Protein AF-0000000073540500 (afdb_homodimer)

Structure (mmCIF, N/CA/C/O backbone):
data_AF-0000000073540500-model_v1
#
loop_
_entity.id
_entity.type
_entity.pdbx_description
1 polymer 'Uncharacterized protein'
#
loop_
_atom_site.group_PDB
_atom_site.id
_atom_site.type_symbol
_atom_site.label_atom_id
_atom_site.label_alt_id
_atom_site.label_comp_id
_atom_site.label_asym_id
_atom_site.label_entity_id
_atom_site.label_seq_id
_atom_site.pdbx_PDB_ins_code
_atom_site.Cartn_x
_atom_site.Cartn_y
_atom_site.Cartn_z
_atom_site.occupancy
_atom_site.B_iso_or_equiv
_atom_site.auth_seq_id
_atom_site.auth_comp_id
_atom_site.auth_asym_id
_atom_site.auth_atom_id
_atom_site.pdbx_PDB_model_num
ATOM 1 N N . MET A 1 1 ? 7.754 64.812 -28.109 1 30.66 1 MET A N 1
ATOM 2 C CA . MET A 1 1 ? 8.836 63.844 -28.25 1 30.66 1 MET A CA 1
ATOM 3 C C . MET A 1 1 ? 8.461 62.5 -27.609 1 30.66 1 MET A C 1
ATOM 5 O O . MET A 1 1 ? 8.18 62.438 -26.406 1 30.66 1 MET A O 1
ATOM 9 N N . ALA A 1 2 ? 8.031 61.531 -28.469 1 38.06 2 ALA A N 1
ATOM 10 C CA . ALA A 1 2 ? 7.324 60.281 -28.156 1 38.06 2 ALA A CA 1
ATOM 11 C C . ALA A 1 2 ? 8.203 59.344 -27.344 1 38.06 2 ALA A C 1
ATOM 13 O O . ALA A 1 2 ? 9.406 59.219 -27.609 1 38.06 2 ALA A O 1
ATOM 14 N N . PRO A 1 3 ? 7.742 59.062 -26.109 1 40.34 3 PRO A N 1
ATOM 15 C CA . PRO A 1 3 ? 8.633 58.312 -25.203 1 40.34 3 PRO A CA 1
ATOM 16 C C . PRO A 1 3 ? 9.18 57.031 -25.828 1 40.34 3 PRO A C 1
ATOM 18 O O . PRO A 1 3 ? 8.539 56.438 -26.703 1 40.34 3 PRO A O 1
ATOM 21 N N . PRO A 1 4 ? 10.555 56.875 -25.812 1 38.12 4 PRO A N 1
ATOM 22 C CA . PRO A 1 4 ? 11.203 55.75 -26.469 1 38.12 4 PRO A CA 1
ATOM 23 C C . PRO A 1 4 ? 10.641 54.406 -26.031 1 38.12 4 PRO A C 1
ATOM 25 O O . PRO A 1 4 ? 10.148 54.281 -24.906 1 38.12 4 PRO A O 1
ATOM 28 N N . GLU A 1 5 ? 10.078 53.594 -26.953 1 31.44 5 GLU A N 1
ATOM 29 C CA . GLU A 1 5 ? 9.555 52.25 -26.906 1 31.44 5 GLU A CA 1
ATOM 30 C C . GLU A 1 5 ? 10.57 51.281 -26.297 1 31.44 5 GLU A C 1
ATOM 32 O O . GLU A 1 5 ? 11.719 51.219 -26.734 1 31.44 5 GLU A O 1
ATOM 37 N N . ALA A 1 6 ? 10.375 51 -25.016 1 30.69 6 ALA A N 1
ATOM 38 C CA . ALA A 1 6 ? 11.203 50.031 -24.297 1 30.69 6 ALA A CA 1
ATOM 39 C C . ALA A 1 6 ? 11.383 48.75 -25.109 1 30.69 6 ALA A C 1
ATOM 41 O O . ALA A 1 6 ? 10.398 48.125 -25.547 1 30.69 6 ALA A O 1
ATOM 42 N N . ALA A 1 7 ? 12.445 48.594 -25.875 1 31.97 7 ALA A N 1
ATOM 43 C CA . ALA A 1 7 ? 12.844 47.375 -26.547 1 31.97 7 ALA A CA 1
ATOM 44 C C . ALA A 1 7 ? 12.812 46.188 -25.578 1 31.97 7 ALA A C 1
ATOM 46 O O . ALA A 1 7 ? 13.5 46.188 -24.562 1 31.97 7 ALA A O 1
ATOM 47 N N . VAL A 1 8 ? 11.641 45.531 -25.5 1 30.59 8 VAL A N 1
ATOM 48 C CA . VAL A 1 8 ? 11.469 44.312 -24.719 1 30.59 8 VAL A CA 1
ATOM 49 C C . VAL A 1 8 ? 12.555 43.281 -25.094 1 30.59 8 VAL A C 1
ATOM 51 O O . VAL A 1 8 ? 12.82 43.062 -26.281 1 30.59 8 VAL A O 1
ATOM 54 N N . CYS A 1 9 ? 13.555 43.156 -24.297 1 27.89 9 CYS A N 1
ATOM 55 C CA . CYS A 1 9 ? 14.664 42.219 -24.453 1 27.89 9 CYS A CA 1
ATOM 56 C C . CYS A 1 9 ? 14.156 40.812 -24.719 1 27.89 9 CYS A C 1
ATOM 58 O O . CYS A 1 9 ? 13.492 40.219 -23.859 1 27.89 9 CYS A O 1
ATOM 60 N N . THR A 1 10 ? 13.797 40.469 -26 1 27.8 10 THR A N 1
ATOM 61 C CA . THR A 1 10 ? 13.375 39.188 -26.5 1 27.8 10 THR A CA 1
ATOM 62 C C . THR A 1 10 ? 14.383 38.094 -26.109 1 27.8 10 THR A C 1
ATOM 64 O O . THR A 1 10 ? 14.195 36.938 -26.422 1 27.8 10 THR A O 1
ATOM 67 N N . ALA A 1 11 ? 15.656 38.5 -25.828 1 31.08 11 ALA A N 1
ATOM 68 C CA . ALA A 1 11 ? 16.703 37.469 -25.859 1 31.08 11 ALA A CA 1
ATOM 69 C C . ALA A 1 11 ? 16.469 36.406 -24.797 1 31.08 11 ALA A C 1
ATOM 71 O O . ALA A 1 11 ? 17.156 35.406 -24.75 1 31.08 11 ALA A O 1
ATOM 72 N N . CYS A 1 12 ? 15.906 36.75 -23.688 1 28.19 12 CYS A N 1
ATOM 73 C CA . CYS A 1 12 ? 16.172 35.812 -22.578 1 28.19 12 CYS A CA 1
ATOM 74 C C . CYS A 1 12 ? 15.508 34.469 -22.812 1 28.19 12 CYS A C 1
ATOM 76 O O . CYS A 1 12 ? 15.453 33.656 -21.906 1 28.19 12 CYS A O 1
ATOM 78 N N . VAL A 1 13 ? 14.461 34.438 -23.672 1 28.8 13 VAL A N 1
ATOM 79 C CA . VAL A 1 13 ? 13.719 33.188 -23.578 1 28.8 13 VAL A CA 1
ATOM 80 C C . VAL A 1 13 ? 14.562 32.031 -24.125 1 28.8 13 VAL A C 1
ATOM 82 O O . VAL A 1 13 ? 14.898 32.031 -25.312 1 28.8 13 VAL A O 1
ATOM 85 N N . GLY A 1 14 ? 15.531 31.547 -23.391 1 27.8 14 GLY A N 1
ATOM 86 C CA . GLY A 1 14 ? 16.219 30.359 -23.859 1 27.8 14 GLY A CA 1
ATOM 87 C C . GLY A 1 14 ? 15.305 29.375 -24.562 1 27.8 14 GLY A C 1
ATOM 88 O O . GLY A 1 14 ? 14.117 29.281 -24.25 1 27.8 14 GLY A O 1
ATOM 89 N N . GLU A 1 15 ? 15.578 29.109 -25.828 1 31.59 15 GLU A N 1
ATOM 90 C CA . GLU A 1 15 ? 14.875 28.109 -26.625 1 31.59 15 GLU A CA 1
ATOM 91 C C . GLU A 1 15 ? 14.703 26.797 -25.859 1 31.59 15 GLU A C 1
ATOM 93 O O . GLU A 1 15 ? 15.664 26.297 -25.266 1 31.59 15 GLU A O 1
ATOM 98 N N . PRO A 1 16 ? 13.484 26.469 -25.438 1 27 16 PRO A N 1
ATOM 99 C CA . PRO A 1 16 ? 13.375 25.125 -24.859 1 27 16 PRO A CA 1
ATOM 100 C C . PRO A 1 16 ? 14.094 24.078 -25.703 1 27 16 PRO A C 1
ATOM 102 O O . PRO A 1 16 ? 14.117 24.156 -26.922 1 27 16 PRO A O 1
ATOM 105 N N . ALA A 1 17 ? 15.156 23.469 -25.125 1 31.66 17 ALA A N 1
ATOM 106 C CA . ALA A 1 17 ? 15.828 22.359 -25.797 1 31.66 17 ALA A CA 1
ATOM 107 C C . ALA A 1 17 ? 14.836 21.484 -26.562 1 31.66 17 ALA A C 1
ATOM 109 O O . ALA A 1 17 ? 13.695 21.312 -26.141 1 31.66 17 ALA A O 1
ATOM 110 N N . PRO A 1 18 ? 15.133 21.297 -27.828 1 29.66 18 PRO A N 1
ATOM 111 C CA . PRO A 1 18 ? 14.281 20.375 -28.578 1 29.66 18 PRO A CA 1
ATOM 112 C C . PRO A 1 18 ? 13.906 19.141 -27.766 1 29.66 18 PRO A C 1
ATOM 114 O O . PRO A 1 18 ? 14.672 18.703 -26.891 1 29.66 18 PRO A O 1
ATOM 117 N N . GLU A 1 19 ? 12.664 18.969 -27.453 1 31.83 19 GLU A N 1
ATOM 118 C CA . GLU A 1 19 ? 12.125 17.719 -26.938 1 31.83 19 GLU A CA 1
ATOM 119 C C . GLU A 1 19 ? 12.836 16.516 -27.562 1 31.83 19 GLU A C 1
ATOM 121 O O . GLU A 1 19 ? 12.93 16.406 -28.781 1 31.83 19 GLU A O 1
ATOM 126 N N . ALA A 1 20 ? 13.906 16.016 -26.938 1 31.58 20 ALA A N 1
ATOM 127 C CA . ALA A 1 20 ? 14.453 14.734 -27.375 1 31.58 20 ALA A CA 1
ATOM 128 C C . ALA A 1 20 ? 13.367 13.844 -27.969 1 31.58 20 ALA A C 1
ATOM 130 O O . ALA A 1 20 ? 12.438 13.438 -27.266 1 31.58 20 ALA A O 1
ATOM 131 N N . ALA A 1 21 ? 12.992 13.93 -29.234 1 32.81 21 ALA A N 1
ATOM 132 C CA . ALA A 1 21 ? 12.211 13.109 -30.156 1 32.81 21 ALA A CA 1
ATOM 133 C C . ALA A 1 21 ? 12.406 11.617 -29.875 1 32.81 21 ALA A C 1
ATOM 135 O O . ALA A 1 21 ? 11.5 10.812 -30.094 1 32.81 21 ALA A O 1
ATOM 136 N N . GLY A 1 22 ? 13.703 11.141 -30 1 32.44 22 GLY A N 1
ATOM 137 C CA . GLY A 1 22 ? 13.977 9.773 -30.422 1 32.44 22 GLY A CA 1
ATOM 138 C C . GLY A 1 22 ? 13.539 8.742 -29.406 1 32.44 22 GLY A C 1
ATOM 139 O O . GLY A 1 22 ? 14.352 7.941 -28.938 1 32.44 22 GLY A O 1
ATOM 140 N N . ALA A 1 23 ? 13.008 9.078 -28.25 1 34.5 23 ALA A N 1
ATOM 141 C CA . ALA A 1 23 ? 12.555 7.848 -27.609 1 34.5 23 ALA A CA 1
ATOM 142 C C . ALA A 1 23 ? 11.859 6.93 -28.609 1 34.5 23 ALA A C 1
ATOM 144 O O . ALA A 1 23 ? 10.961 7.359 -29.328 1 34.5 23 ALA A O 1
ATOM 145 N N . LYS A 1 24 ? 12.477 5.906 -29.172 1 34.09 24 LYS A N 1
ATOM 146 C CA . LYS A 1 24 ? 12.031 4.809 -30.016 1 34.09 24 LYS A CA 1
ATOM 147 C C . LYS A 1 24 ? 10.578 4.445 -29.734 1 34.09 24 LYS A C 1
ATOM 149 O O . LYS A 1 24 ? 10.242 4.086 -28.594 1 34.09 24 LYS A O 1
ATOM 154 N N . ALA A 1 25 ? 9.531 4.781 -30.328 1 39.12 25 ALA A N 1
ATOM 155 C CA . ALA A 1 25 ? 8.102 4.531 -30.453 1 39.12 25 ALA A CA 1
ATOM 156 C C . ALA A 1 25 ? 7.746 3.123 -30 1 39.12 25 ALA A C 1
ATOM 158 O O . ALA A 1 25 ? 6.66 2.895 -29.453 1 39.12 25 ALA A O 1
ATOM 159 N N . GLY A 1 26 ? 8.234 1.978 -30.688 1 38.91 26 GLY A N 1
ATOM 160 C CA . GLY A 1 26 ? 7.672 0.652 -30.891 1 38.91 26 GLY A CA 1
ATOM 161 C C . GLY A 1 26 ? 7.703 -0.206 -29.641 1 38.91 26 GLY A C 1
ATOM 162 O O . GLY A 1 26 ? 7.18 -1.322 -29.641 1 38.91 26 GLY A O 1
ATOM 163 N N . GLN A 1 27 ? 8.906 -0.363 -28.984 1 45.5 27 GLN A N 1
ATOM 164 C CA . GLN A 1 27 ? 8.945 -1.448 -28.016 1 45.5 27 GLN A CA 1
ATOM 165 C C . GLN A 1 27 ? 8.023 -1.162 -26.828 1 45.5 27 GLN A C 1
ATOM 167 O O . GLN A 1 27 ? 8.109 -0.104 -26.203 1 45.5 27 GLN A O 1
ATOM 172 N N . PRO A 1 28 ? 6.875 -1.654 -26.828 1 54.69 28 PRO A N 1
ATOM 173 C CA . PRO A 1 28 ? 5.922 -1.466 -25.734 1 54.69 28 PRO A CA 1
ATOM 174 C C . PRO A 1 28 ? 6.609 -1.306 -24.375 1 54.69 28 PRO A C 1
ATOM 176 O O . PRO A 1 28 ? 7.559 -2.029 -24.078 1 54.69 28 PRO A O 1
ATOM 179 N N . SER A 1 29 ? 6.715 -0.083 -23.797 1 75.56 29 SER A N 1
ATOM 180 C CA . SER A 1 29 ? 7.344 0.206 -22.5 1 75.56 29 SER A CA 1
ATOM 181 C C . SER A 1 29 ? 6.867 -0.762 -21.422 1 75.56 29 SER A C 1
ATOM 183 O O . SER A 1 29 ? 5.684 -1.087 -21.359 1 75.56 29 SER A O 1
ATOM 185 N N . SER A 1 30 ? 7.777 -1.597 -20.938 1 89.44 30 SER A N 1
ATOM 186 C CA . SER A 1 30 ? 7.496 -2.504 -19.828 1 89.44 30 SER A CA 1
ATOM 187 C C . SER A 1 30 ? 7.094 -1.735 -18.578 1 89.44 30 SER A C 1
ATOM 189 O O . SER A 1 30 ? 6.734 -2.336 -17.562 1 89.44 30 SER A O 1
ATOM 191 N N . LEU A 1 31 ? 7.008 -0.349 -18.781 1 93.38 31 LEU A N 1
ATOM 192 C CA . LEU A 1 31 ? 6.668 0.464 -17.625 1 93.38 31 LEU A CA 1
ATOM 193 C C . LEU A 1 31 ? 5.156 0.612 -17.484 1 93.38 31 LEU A C 1
ATOM 195 O O . LEU A 1 31 ? 4.465 0.879 -18.469 1 93.38 31 LEU A O 1
ATOM 199 N N . TYR A 1 32 ? 4.699 0.383 -16.359 1 95.5 32 TYR A N 1
ATOM 200 C CA . TYR A 1 32 ? 3.297 0.558 -16 1 95.5 32 TYR A CA 1
ATOM 201 C C . TYR A 1 32 ? 3.107 1.785 -15.109 1 95.5 32 TYR A C 1
ATOM 203 O O . TYR A 1 32 ? 3.824 1.963 -14.125 1 95.5 32 TYR A O 1
ATOM 211 N N . GLU A 1 33 ? 2.107 2.631 -15.523 1 97.38 33 GLU A N 1
ATOM 212 C CA . GLU A 1 33 ? 1.847 3.865 -14.789 1 97.38 33 GLU A CA 1
ATOM 213 C C . GLU A 1 33 ? 0.531 3.783 -14.016 1 97.38 33 GLU A C 1
ATOM 215 O O . GLU A 1 33 ? -0.457 3.246 -14.523 1 97.38 33 GLU A O 1
ATOM 220 N N . VAL A 1 34 ? 0.557 4.344 -12.797 1 98 34 VAL A N 1
ATOM 221 C CA . VAL A 1 34 ? -0.616 4.383 -11.93 1 98 34 VAL A CA 1
ATOM 222 C C . VAL A 1 34 ? -0.957 5.832 -11.594 1 98 34 VAL A C 1
ATOM 224 O O . VAL A 1 34 ? -0.629 6.316 -10.508 1 98 34 VAL A O 1
ATOM 227 N N . PRO A 1 35 ? -1.62 6.488 -12.477 1 98.56 35 PRO A N 1
ATOM 228 C CA . PRO A 1 35 ? -2.076 7.848 -12.18 1 98.56 35 PRO A CA 1
ATOM 229 C C . PRO A 1 35 ? -3.34 7.871 -11.32 1 98.56 35 PRO A C 1
ATOM 231 O O . PRO A 1 35 ? -4.273 7.102 -11.562 1 98.56 35 PRO A O 1
ATOM 234 N N . LEU A 1 36 ? -3.318 8.727 -10.336 1 98.75 36 LEU A N 1
ATOM 235 C CA . LEU A 1 36 ? -4.48 8.914 -9.477 1 98.75 36 LEU A CA 1
ATOM 236 C C . LEU A 1 36 ? -4.719 10.391 -9.188 1 98.75 36 LEU A C 1
ATOM 238 O O . LEU A 1 36 ? -3.781 11.188 -9.211 1 98.75 36 LEU A O 1
ATOM 242 N N . THR A 1 37 ? -5.949 10.742 -8.961 1 98.88 37 THR A N 1
ATOM 243 C CA . THR A 1 37 ? -6.328 12.016 -8.359 1 98.88 37 THR A CA 1
ATOM 244 C C . THR A 1 37 ? -7.184 11.789 -7.113 1 98.88 37 THR A C 1
ATOM 246 O O . THR A 1 37 ? -7.801 10.734 -6.961 1 98.88 37 THR A O 1
ATOM 249 N N . ALA A 1 38 ? -7.105 12.742 -6.27 1 98.94 38 ALA A N 1
ATOM 250 C CA . ALA A 1 38 ? -7.891 12.578 -5.047 1 98.94 38 ALA A CA 1
ATOM 251 C C . ALA A 1 38 ? -8.227 13.93 -4.43 1 98.94 38 ALA A C 1
ATOM 253 O O . ALA A 1 38 ? -7.578 14.938 -4.727 1 98.94 38 ALA A O 1
ATOM 254 N N . THR A 1 39 ? -9.266 13.922 -3.652 1 98.69 39 THR A N 1
ATOM 255 C CA . THR A 1 39 ? -9.633 15.055 -2.811 1 98.69 39 THR A CA 1
ATOM 256 C C . THR A 1 39 ? -9.633 14.656 -1.338 1 98.69 39 THR A C 1
ATOM 258 O O . THR A 1 39 ? -10.219 13.633 -0.968 1 98.69 39 THR A O 1
ATOM 261 N N . GLY A 1 40 ? -8.969 15.43 -0.637 1 98.38 40 GLY A N 1
ATOM 262 C CA . GLY A 1 40 ? -8.93 15.211 0.801 1 98.38 40 GLY A CA 1
ATOM 263 C C . GLY A 1 40 ? -9.68 16.281 1.584 1 98.38 40 GLY A C 1
ATOM 264 O O . GLY A 1 40 ? -9.531 17.469 1.32 1 98.38 40 GLY A O 1
ATOM 265 N N . SER A 1 41 ? -10.461 15.867 2.559 1 97.25 41 SER A N 1
ATOM 266 C CA . SER A 1 41 ? -11.156 16.719 3.525 1 97.25 41 SER A CA 1
ATOM 267 C C . SER A 1 41 ? -11.031 16.156 4.938 1 97.25 41 SER A C 1
ATOM 269 O O . SER A 1 41 ? -11.609 15.117 5.254 1 97.25 41 SER A O 1
ATOM 271 N N . GLY A 1 42 ? -10.359 16.891 5.766 1 96.44 42 GLY A N 1
ATOM 272 C CA . GLY A 1 42 ? -10.023 16.281 7.043 1 96.44 42 GLY A CA 1
ATOM 273 C C . GLY A 1 42 ? -9.211 15 6.902 1 96.44 42 GLY A C 1
ATOM 274 O O . GLY A 1 42 ? -8.18 14.992 6.238 1 96.44 42 GLY A O 1
ATOM 275 N N . HIS A 1 43 ? -9.766 13.93 7.504 1 98 43 HIS A N 1
ATOM 276 C CA . HIS A 1 43 ? -9.016 12.68 7.465 1 98 43 HIS A CA 1
ATOM 277 C C . HIS A 1 43 ? -9.508 11.781 6.332 1 98 43 HIS A C 1
ATOM 279 O O . HIS A 1 43 ? -8.961 10.695 6.117 1 98 43 HIS A O 1
ATOM 285 N N . ARG A 1 44 ? -10.531 12.227 5.641 1 98.62 44 ARG A N 1
ATOM 286 C CA . ARG A 1 44 ? -11.133 11.445 4.562 1 98.62 44 ARG A CA 1
ATOM 287 C C . ARG A 1 44 ? -10.5 11.789 3.219 1 98.62 44 ARG A C 1
ATOM 289 O O . ARG A 1 44 ? -10.234 12.961 2.928 1 98.62 44 ARG A O 1
ATOM 296 N N . THR A 1 45 ? -10.242 10.852 2.438 1 98.81 45 THR A N 1
ATOM 297 C CA . THR A 1 45 ? -9.742 11.023 1.079 1 98.81 45 THR A CA 1
ATOM 298 C C . THR A 1 45 ? -10.594 10.234 0.083 1 98.81 45 THR A C 1
ATOM 300 O O . THR A 1 45 ? -10.93 9.078 0.329 1 98.81 45 THR A O 1
ATOM 303 N N . GLU A 1 46 ? -11 10.836 -0.938 1 98.88 46 GLU A N 1
ATOM 304 C CA . GLU A 1 46 ? -11.656 10.188 -2.066 1 98.88 46 GLU A CA 1
ATOM 305 C C . GLU A 1 46 ? -10.742 10.125 -3.283 1 98.88 46 GLU A C 1
ATOM 307 O O . GLU A 1 46 ? -10.414 11.156 -3.877 1 98.88 46 GLU A O 1
ATOM 312 N N . VAL A 1 47 ? -10.383 8.945 -3.66 1 98.88 47 VAL A N 1
ATOM 313 C CA . VAL A 1 47 ? -9.383 8.734 -4.707 1 98.88 47 VAL A CA 1
ATOM 314 C C . VAL A 1 47 ? -10.07 8.25 -5.984 1 98.88 47 VAL A C 1
ATOM 316 O O . VAL A 1 47 ? -10.891 7.328 -5.941 1 98.88 47 VAL A O 1
ATOM 319 N N . ALA A 1 48 ? -9.781 8.938 -7.031 1 98.81 48 ALA A N 1
ATOM 320 C CA . ALA A 1 48 ? -10.125 8.422 -8.352 1 98.81 48 ALA A CA 1
ATOM 321 C C . ALA A 1 48 ? -9 7.547 -8.906 1 98.81 48 ALA A C 1
ATOM 323 O O . ALA A 1 48 ? -7.934 8.047 -9.273 1 98.81 48 ALA A O 1
ATOM 324 N N . ALA A 1 49 ? -9.227 6.27 -8.969 1 97.75 49 ALA A N 1
ATOM 325 C CA . ALA A 1 49 ? -8.289 5.273 -9.484 1 97.75 49 ALA A CA 1
ATOM 326 C C . ALA A 1 49 ? -8.82 4.625 -10.758 1 97.75 49 ALA A C 1
ATOM 328 O O . ALA A 1 49 ? -9.453 3.568 -10.711 1 97.75 49 ALA A O 1
ATOM 329 N N . GLY A 1 50 ? -8.469 5.18 -11.883 1 95.31 50 GLY A N 1
ATOM 330 C CA . GLY A 1 50 ? -9.125 4.754 -13.102 1 95.31 50 GLY A CA 1
ATOM 331 C C . GLY A 1 50 ? -10.625 4.98 -13.086 1 95.31 50 GLY A C 1
ATOM 332 O O . GLY A 1 50 ? -11.086 6.098 -12.828 1 95.31 50 GLY A O 1
ATOM 333 N N . SER A 1 51 ? -11.352 3.924 -13.289 1 96.06 51 SER A N 1
ATOM 334 C CA . SER A 1 51 ? -12.812 4.035 -13.305 1 96.06 51 SER A CA 1
ATOM 335 C C . SER A 1 51 ? -13.398 3.828 -11.914 1 96.06 51 SER A C 1
ATOM 337 O O . SER A 1 51 ? -14.617 3.857 -11.734 1 96.06 51 SER A O 1
ATOM 339 N N . PHE A 1 52 ? -12.555 3.668 -10.898 1 98.19 52 PHE A N 1
ATOM 340 C CA . PHE A 1 52 ? -13.023 3.336 -9.555 1 98.19 52 PHE A CA 1
ATOM 341 C C . PHE A 1 52 ? -12.836 4.516 -8.609 1 98.19 52 PHE A C 1
ATOM 343 O O . PHE A 1 52 ? -11.953 5.352 -8.812 1 98.19 52 PHE A O 1
ATOM 350 N N . GLN A 1 53 ? -13.719 4.582 -7.664 1 98.31 53 GLN A N 1
ATOM 351 C CA . GLN A 1 53 ? -13.578 5.508 -6.543 1 98.31 53 GLN A CA 1
ATOM 352 C C . GLN A 1 53 ? -13.227 4.766 -5.258 1 98.31 53 GLN A C 1
ATOM 354 O O . GLN A 1 53 ? -13.922 3.82 -4.871 1 98.31 53 GLN A O 1
ATOM 359 N N . VAL A 1 54 ? -12.156 5.152 -4.699 1 98.5 54 VAL A N 1
ATOM 360 C CA . VAL A 1 54 ? -11.711 4.574 -3.436 1 98.5 54 VAL A CA 1
ATOM 361 C C . VAL A 1 54 ? -11.828 5.613 -2.32 1 98.5 54 VAL A C 1
ATOM 363 O O . VAL A 1 54 ? -11.266 6.703 -2.416 1 98.5 54 VAL A O 1
ATOM 366 N N . VAL A 1 55 ? -12.578 5.285 -1.304 1 98.75 55 VAL A N 1
ATOM 367 C CA . VAL A 1 55 ? -12.711 6.168 -0.148 1 98.75 55 VAL A CA 1
ATOM 368 C C . VAL A 1 55 ? -11.875 5.629 1.014 1 98.75 55 VAL A C 1
ATOM 370 O O . VAL A 1 55 ? -11.961 4.441 1.343 1 98.75 55 VAL A O 1
ATOM 373 N N . LEU A 1 56 ? -11.078 6.48 1.576 1 98.81 56 LEU A N 1
ATOM 374 C CA . LEU A 1 56 ? -10.281 6.148 2.75 1 98.81 56 LEU A CA 1
ATOM 375 C C . LEU A 1 56 ? -10.531 7.145 3.877 1 98.81 56 LEU A C 1
ATOM 377 O O . LEU A 1 56 ? -10.789 8.328 3.625 1 98.81 56 LEU A O 1
ATOM 381 N N . ASP A 1 57 ? -10.453 6.629 5.113 1 98.75 57 ASP A N 1
ATOM 382 C CA . ASP A 1 57 ? -10.695 7.512 6.25 1 98.75 57 ASP A CA 1
ATOM 383 C C . ASP A 1 57 ? -9.977 7.008 7.5 1 98.75 57 ASP A C 1
ATOM 385 O O . ASP A 1 57 ? -9.617 5.832 7.586 1 98.75 57 ASP A O 1
ATOM 389 N N . ALA A 1 58 ? -9.75 7.895 8.398 1 97.25 58 ALA A N 1
ATOM 390 C CA . ALA A 1 58 ? -9.133 7.508 9.664 1 97.25 58 ALA A CA 1
ATOM 391 C C . ALA A 1 58 ? -10.172 6.922 10.625 1 97.25 58 ALA A C 1
ATOM 393 O O . ALA A 1 58 ? -11.367 7.18 10.477 1 97.25 58 ALA A O 1
ATOM 394 N N . GLY A 1 59 ? -9.68 6.145 11.539 1 93.62 59 GLY A N 1
ATOM 395 C CA . GLY A 1 59 ? -10.531 5.703 12.633 1 93.62 59 GLY A CA 1
ATOM 396 C C . GLY A 1 59 ? -10.961 6.832 13.547 1 93.62 59 GLY A C 1
ATOM 397 O O . GLY A 1 59 ? -10.359 7.91 13.539 1 93.62 59 GLY A O 1
ATOM 398 N N . ARG A 1 60 ? -11.828 6.488 14.352 1 91.38 60 ARG A N 1
ATOM 399 C CA . ARG A 1 60 ? -12.359 7.504 15.25 1 91.38 60 ARG A CA 1
ATOM 400 C C . ARG A 1 60 ? -11.32 7.934 16.266 1 91.38 60 ARG A C 1
ATOM 402 O O . ARG A 1 60 ? -11.305 9.086 16.703 1 91.38 60 ARG A O 1
ATOM 409 N N . ALA A 1 61 ? -10.391 7 16.578 1 86.81 61 ALA A N 1
ATOM 410 C CA . ALA A 1 61 ? -9.336 7.297 17.547 1 86.81 61 ALA A CA 1
ATOM 411 C C . ALA A 1 61 ? -8.422 8.406 17.031 1 86.81 61 ALA A C 1
ATOM 413 O O . ALA A 1 61 ? -7.84 9.156 17.812 1 86.81 61 ALA A O 1
ATOM 414 N N . LEU A 1 62 ? -8.391 8.57 15.719 1 90.56 62 LEU A N 1
ATOM 415 C CA . LEU A 1 62 ? -7.555 9.602 15.117 1 90.56 62 LEU A CA 1
ATOM 416 C C . LEU A 1 62 ? -8.398 10.797 14.68 1 90.56 62 LEU A C 1
ATOM 418 O O . LEU A 1 62 ? -7.883 11.734 14.07 1 90.56 62 LEU A O 1
ATOM 422 N N . GLY A 1 63 ? -9.695 10.734 14.961 1 91.75 63 GLY A N 1
ATOM 423 C CA . GLY A 1 63 ? -10.562 11.844 14.625 1 91.75 63 GLY A CA 1
ATOM 424 C C . GLY A 1 63 ? -11.297 11.664 13.312 1 91.75 63 GLY A C 1
ATOM 425 O O . GLY A 1 63 ? -12.008 12.555 12.859 1 91.75 63 GLY A O 1
ATOM 426 N N . GLY A 1 64 ? -11.102 10.609 12.648 1 95.94 64 GLY A N 1
ATOM 427 C CA . GLY A 1 64 ? -11.828 10.336 11.414 1 95.94 64 GLY A CA 1
ATOM 428 C C . GLY A 1 64 ? -13.25 9.867 11.641 1 95.94 64 GLY A C 1
ATOM 429 O O . GLY A 1 64 ? -13.703 9.781 12.789 1 95.94 64 GLY A O 1
ATOM 430 N N . GLN A 1 65 ? -13.969 9.594 10.555 1 96.69 65 GLN A N 1
ATOM 431 C CA . GLN A 1 65 ? -15.367 9.203 10.625 1 96.69 65 GLN A CA 1
ATOM 432 C C . GLN A 1 65 ? -15.555 7.75 10.195 1 96.69 65 GLN A C 1
ATOM 434 O O . GLN A 1 65 ? -16.688 7.258 10.125 1 96.69 65 GLN A O 1
ATOM 439 N N . GLU A 1 66 ? -14.508 7.07 9.852 1 96.56 66 GLU A N 1
ATOM 440 C CA . GLU A 1 66 ? -14.57 5.68 9.406 1 96.56 66 GLU A CA 1
ATOM 441 C C . GLU A 1 66 ? -15.57 5.512 8.266 1 96.56 66 GLU A C 1
ATOM 443 O O . GLU A 1 66 ? -16.375 4.574 8.273 1 96.56 66 GLU A O 1
ATOM 448 N N . SER A 1 67 ? -15.523 6.434 7.344 1 98 67 SER A N 1
ATOM 449 C CA . SER A 1 67 ? -16.406 6.375 6.188 1 98 67 SER A CA 1
ATOM 450 C C . SER A 1 67 ? -15.859 5.434 5.121 1 98 67 SER A C 1
ATOM 452 O O . SER A 1 67 ? -16.5 5.211 4.094 1 98 67 SER A O 1
ATOM 454 N N . GLY A 1 68 ? -14.773 4.871 5.297 1 98.25 68 GLY A N 1
ATOM 455 C CA . GLY A 1 68 ? -14.078 3.857 4.52 1 98.25 68 GLY A CA 1
ATOM 456 C C . GLY A 1 68 ? -12.945 3.195 5.281 1 98.25 68 GLY A C 1
ATOM 457 O O . GLY A 1 68 ? -12.664 3.561 6.422 1 98.25 68 GLY A O 1
ATOM 458 N N . PRO A 1 69 ? -12.367 2.172 4.656 1 98.62 69 PRO A N 1
ATOM 459 C CA . PRO A 1 69 ? -11.195 1.589 5.309 1 98.62 69 PRO A CA 1
ATOM 460 C C . PRO A 1 69 ? -10.094 2.613 5.559 1 98.62 69 PRO A C 1
ATOM 462 O O . PRO A 1 69 ? -10.016 3.629 4.863 1 98.62 69 PRO A O 1
ATOM 465 N N . SER A 1 70 ? -9.336 2.344 6.57 1 98.56 70 SER A N 1
ATOM 466 C CA . SER A 1 70 ? -8.164 3.184 6.793 1 98.56 70 SER A CA 1
ATOM 467 C C . SER A 1 70 ? -7.117 2.971 5.707 1 98.56 70 SER A C 1
ATOM 469 O O . SER A 1 70 ? -7.094 1.923 5.055 1 98.56 70 SER A O 1
ATOM 471 N N . PRO A 1 71 ? -6.242 4 5.512 1 98.75 71 PRO A N 1
ATOM 472 C CA . PRO A 1 71 ? -5.168 3.82 4.531 1 98.75 71 PRO A CA 1
ATOM 473 C C . PRO A 1 71 ? -4.305 2.594 4.82 1 98.75 71 PRO A C 1
ATOM 475 O O . PRO A 1 71 ? -3.871 1.908 3.889 1 98.75 71 PRO A O 1
ATOM 478 N N . VAL A 1 72 ? -4.059 2.238 6.09 1 98.62 72 VAL A N 1
ATOM 479 C CA . VAL A 1 72 ? -3.203 1.1 6.406 1 98.62 72 VAL A CA 1
ATOM 480 C C . VAL A 1 72 ? -3.947 -0.202 6.113 1 98.62 72 VAL A C 1
ATOM 482 O O . VAL A 1 72 ? -3.338 -1.196 5.715 1 98.62 72 VAL A O 1
ATOM 485 N N . GLN A 1 73 ? -5.281 -0.204 6.293 1 98.75 73 GLN A N 1
ATOM 486 C CA . GLN A 1 73 ? -6.074 -1.345 5.84 1 98.75 73 GLN A CA 1
ATOM 487 C C . GLN A 1 73 ? -5.996 -1.503 4.324 1 98.75 73 GLN A C 1
ATOM 489 O O . GLN A 1 73 ? -5.836 -2.615 3.818 1 98.75 73 GLN A O 1
ATOM 494 N N . ALA A 1 74 ? -6.129 -0.418 3.621 1 98.88 74 ALA A N 1
ATOM 495 C CA . ALA A 1 74 ? -6.008 -0.453 2.166 1 98.88 74 ALA A CA 1
ATOM 496 C C . ALA A 1 74 ? -4.617 -0.92 1.741 1 98.88 74 ALA A C 1
ATOM 498 O O . ALA A 1 74 ? -4.477 -1.678 0.778 1 98.88 74 ALA A O 1
ATOM 499 N N . PHE A 1 75 ? -3.584 -0.493 2.441 1 98.94 75 PHE A N 1
ATOM 500 C CA . PHE A 1 75 ? -2.201 -0.857 2.162 1 98.94 75 PHE A CA 1
ATOM 501 C C . PHE A 1 75 ? -2 -2.363 2.289 1 98.94 75 PHE A C 1
ATOM 503 O O . PHE A 1 75 ? -1.567 -3.018 1.34 1 98.94 75 PHE A O 1
ATOM 510 N N . VAL A 1 76 ? -2.41 -2.943 3.391 1 98.94 76 VAL A N 1
ATOM 511 C CA . VAL A 1 76 ? -2.256 -4.379 3.594 1 98.94 76 VAL A CA 1
ATOM 512 C C . VAL A 1 76 ? -3.145 -5.141 2.611 1 98.94 76 VAL A C 1
ATOM 514 O O . VAL A 1 76 ? -2.746 -6.18 2.082 1 98.94 76 VAL A O 1
ATOM 517 N N . SER A 1 77 ? -4.352 -4.629 2.336 1 98.94 77 SER A N 1
ATOM 518 C CA . SER A 1 77 ? -5.219 -5.23 1.331 1 98.94 77 SER A CA 1
ATOM 519 C C . SER A 1 77 ? -4.527 -5.301 -0.027 1 98.94 77 SER A C 1
ATOM 521 O O . SER A 1 77 ? -4.66 -6.297 -0.746 1 98.94 77 SER A O 1
ATOM 523 N N . SER A 1 78 ? -3.822 -4.215 -0.389 1 98.94 78 SER A N 1
ATOM 524 C CA . SER A 1 78 ? -3.148 -4.168 -1.684 1 98.94 78 SER A CA 1
ATOM 525 C C . SER A 1 78 ? -2.072 -5.246 -1.784 1 98.94 78 SER A C 1
ATOM 527 O O . SER A 1 78 ? -1.859 -5.82 -2.854 1 98.94 78 SER A O 1
ATOM 529 N N . ILE A 1 79 ? -1.384 -5.523 -0.689 1 98.94 79 ILE A N 1
ATOM 530 C CA . ILE A 1 79 ? -0.36 -6.562 -0.671 1 98.94 79 ILE A CA 1
ATOM 531 C C . ILE A 1 79 ? -1.01 -7.93 -0.867 1 98.94 79 ILE A C 1
ATOM 533 O O . ILE A 1 79 ? -0.505 -8.758 -1.626 1 98.94 79 ILE A O 1
ATOM 537 N N . VAL A 1 80 ? -2.154 -8.156 -0.219 1 98.94 80 VAL A N 1
ATOM 538 C CA . VAL A 1 80 ? -2.877 -9.414 -0.388 1 98.94 80 VAL A CA 1
ATOM 539 C C . VAL A 1 80 ? -3.312 -9.562 -1.844 1 98.94 80 VAL A C 1
ATOM 541 O O . VAL A 1 80 ? -3.098 -10.609 -2.455 1 98.94 80 VAL A O 1
ATOM 544 N N . GLY A 1 81 ? -3.916 -8.523 -2.383 1 98.88 81 GLY A N 1
ATOM 545 C CA . GLY A 1 81 ? -4.363 -8.57 -3.766 1 98.88 81 GLY A CA 1
ATOM 546 C C . GLY A 1 81 ? -3.229 -8.789 -4.75 1 98.88 81 GLY A C 1
ATOM 547 O O . GLY A 1 81 ? -3.375 -9.547 -5.711 1 98.88 81 GLY A O 1
ATOM 548 N N . CYS A 1 82 ? -2.139 -8.102 -4.516 1 98.81 82 CYS A N 1
ATOM 549 C CA . CYS A 1 82 ? -0.979 -8.281 -5.383 1 98.81 82 CYS A CA 1
ATOM 550 C C . CYS A 1 82 ? -0.444 -9.703 -5.297 1 98.81 82 CYS A C 1
ATOM 552 O O . CYS A 1 82 ? -0.031 -10.273 -6.305 1 98.81 82 CYS A O 1
ATOM 554 N N . SER A 1 83 ? -0.358 -10.242 -4.066 1 98.81 83 SER A N 1
ATOM 555 C CA . SER A 1 83 ? 0.074 -11.625 -3.873 1 98.81 83 SER A CA 1
ATOM 556 C C . SER A 1 83 ? -0.834 -12.594 -4.617 1 98.81 83 SER A C 1
ATOM 558 O O . SER A 1 83 ? -0.357 -13.555 -5.23 1 98.81 83 SER A O 1
ATOM 560 N N . GLN A 1 84 ? -2.109 -12.344 -4.59 1 98.75 84 GLN A N 1
ATOM 561 C CA . GLN A 1 84 ? -3.074 -13.188 -5.289 1 98.75 84 GLN A CA 1
ATOM 562 C C . GLN A 1 84 ? -2.809 -13.195 -6.793 1 98.75 84 GLN A C 1
ATOM 564 O O . GLN A 1 84 ? -2.703 -14.266 -7.406 1 98.75 84 GLN A O 1
ATOM 569 N N . ILE A 1 85 ? -2.705 -12.023 -7.375 1 98.69 85 ILE A N 1
ATOM 570 C CA . ILE A 1 85 ? -2.51 -11.906 -8.82 1 98.69 85 ILE A CA 1
ATOM 571 C C . ILE A 1 85 ? -1.162 -12.508 -9.211 1 98.69 85 ILE A C 1
ATOM 573 O O . ILE A 1 85 ? -1.079 -13.305 -10.148 1 98.69 85 ILE A O 1
ATOM 577 N N . THR A 1 86 ? -0.099 -12.172 -8.469 1 98.62 86 THR A N 1
ATOM 578 C CA . THR A 1 86 ? 1.241 -12.664 -8.766 1 98.62 86 THR A CA 1
ATOM 579 C C . THR A 1 86 ? 1.302 -14.18 -8.633 1 98.62 86 THR A C 1
ATOM 581 O O . THR A 1 86 ? 1.918 -14.859 -9.453 1 98.62 86 THR A O 1
ATOM 584 N N . LEU A 1 87 ? 0.667 -14.711 -7.594 1 98.56 87 LEU A N 1
ATOM 585 C CA . LEU A 1 87 ? 0.641 -16.156 -7.395 1 98.56 87 LEU A CA 1
ATOM 586 C C . LEU A 1 87 ? -0.018 -16.859 -8.578 1 98.56 87 LEU A C 1
ATOM 588 O O . LEU A 1 87 ? 0.435 -17.922 -9.008 1 98.56 87 LEU A O 1
ATOM 592 N N . GLN A 1 88 ? -1.098 -16.297 -9.078 1 97.75 88 GLN A N 1
ATOM 593 C CA . GLN A 1 88 ? -1.745 -16.891 -10.242 1 97.75 88 GLN A CA 1
ATOM 594 C C . GLN A 1 88 ? -0.797 -16.922 -11.438 1 97.75 88 GLN A C 1
ATOM 596 O O . GLN A 1 88 ? -0.754 -17.906 -12.18 1 97.75 88 GLN A O 1
ATOM 601 N N . LEU A 1 89 ? -0.038 -15.867 -11.656 1 97.81 89 LEU A N 1
ATOM 602 C CA . LEU A 1 89 ? 0.921 -15.812 -12.75 1 97.81 89 LEU A CA 1
ATOM 603 C C . LEU A 1 89 ? 2.029 -16.844 -12.555 1 97.81 89 LEU A C 1
ATOM 605 O O . LEU A 1 89 ? 2.377 -17.578 -13.484 1 97.81 89 LEU A O 1
ATOM 609 N N . VAL A 1 90 ? 2.58 -16.922 -11.328 1 98.25 90 VAL A N 1
ATOM 610 C CA . VAL A 1 90 ? 3.66 -17.828 -10.984 1 98.25 90 VAL A CA 1
ATOM 611 C C . VAL A 1 90 ? 3.182 -19.281 -11.141 1 98.25 90 VAL A C 1
ATOM 613 O O . VAL A 1 90 ? 3.893 -20.109 -11.695 1 98.25 90 VAL A O 1
ATOM 616 N N . ALA A 1 91 ? 1.971 -19.562 -10.625 1 97.94 91 ALA A N 1
ATOM 617 C CA . ALA A 1 91 ? 1.407 -20.906 -10.719 1 97.94 91 ALA A CA 1
ATOM 618 C C . ALA A 1 91 ? 1.193 -21.297 -12.18 1 97.94 91 ALA A C 1
ATOM 620 O O . ALA A 1 91 ? 1.492 -22.438 -12.57 1 97.94 91 ALA A O 1
ATOM 621 N N . HIS A 1 92 ? 0.669 -20.391 -12.922 1 96.56 92 HIS A N 1
ATOM 622 C CA . HIS A 1 92 ? 0.469 -20.641 -14.344 1 96.56 92 HIS A CA 1
ATOM 623 C C . HIS A 1 92 ? 1.782 -21 -15.031 1 96.56 92 HIS A C 1
ATOM 625 O O . HIS A 1 92 ? 1.851 -21.984 -15.773 1 96.56 92 HIS A O 1
ATOM 631 N N . ASP A 1 93 ? 2.83 -20.25 -14.781 1 97.19 93 ASP A N 1
ATOM 632 C CA . ASP A 1 93 ? 4.148 -20.484 -15.359 1 97.19 93 ASP A CA 1
ATOM 633 C C . ASP A 1 93 ? 4.695 -21.844 -14.938 1 97.19 93 ASP A C 1
ATOM 635 O O . ASP A 1 93 ? 5.438 -22.484 -15.695 1 97.19 93 ASP A O 1
ATOM 639 N N . ALA A 1 94 ? 4.285 -22.344 -13.766 1 97.25 94 ALA A N 1
ATOM 640 C CA . ALA A 1 94 ? 4.785 -23.594 -13.211 1 97.25 94 ALA A CA 1
ATOM 641 C C . ALA A 1 94 ? 3.881 -24.766 -13.594 1 97.25 94 ALA A C 1
ATOM 643 O O . ALA A 1 94 ? 4.152 -25.922 -13.234 1 97.25 94 ALA A O 1
ATOM 644 N N . GLY A 1 95 ? 2.752 -24.438 -14.234 1 96.62 95 GLY A N 1
ATOM 645 C CA . GLY A 1 95 ? 1.822 -25.484 -14.641 1 96.62 95 GLY A CA 1
ATOM 646 C C . GLY A 1 95 ? 0.97 -26 -13.5 1 96.62 95 GLY A C 1
ATOM 647 O O . GLY A 1 95 ? 0.555 -27.156 -13.508 1 96.62 95 GLY A O 1
ATOM 648 N N . VAL A 1 96 ? 0.801 -25.234 -12.477 1 96.56 96 VAL A N 1
ATOM 649 C CA . VAL A 1 96 ? 0.005 -25.609 -11.312 1 96.56 96 VAL A CA 1
ATOM 650 C C . VAL A 1 96 ? -1.347 -24.906 -11.359 1 96.56 96 VAL A C 1
ATOM 652 O O . VAL A 1 96 ? -1.411 -23.688 -11.547 1 96.56 96 VAL A O 1
ATOM 655 N N . GLN A 1 97 ? -2.402 -25.609 -11.211 1 93.69 97 GLN A N 1
ATOM 656 C CA . GLN A 1 97 ? -3.734 -25.031 -11.102 1 93.69 97 GLN A CA 1
ATOM 657 C C . GLN A 1 97 ? -4.117 -24.797 -9.641 1 93.69 97 GLN A C 1
ATOM 659 O O . GLN A 1 97 ? -4.035 -25.719 -8.828 1 93.69 97 GLN A O 1
ATOM 664 N N . LEU A 1 98 ? -4.504 -23.578 -9.438 1 94.5 98 LEU A N 1
ATOM 665 C CA . LEU A 1 98 ? -4.898 -23.234 -8.078 1 94.5 98 LEU A CA 1
ATOM 666 C C . LEU A 1 98 ? -6.406 -23.031 -7.98 1 94.5 98 LEU A C 1
ATOM 668 O O . LEU A 1 98 ? -7.027 -22.516 -8.906 1 94.5 98 LEU A O 1
ATOM 672 N N . GLY A 1 99 ? -7.035 -23.5 -6.93 1 92.81 99 GLY A N 1
ATOM 673 C CA . GLY A 1 99 ? -8.398 -23.125 -6.613 1 92.81 99 GLY A CA 1
ATOM 674 C C . GLY A 1 99 ? -8.5 -21.812 -5.852 1 92.81 99 GLY A C 1
ATOM 675 O O . GLY A 1 99 ? -7.621 -20.953 -5.969 1 92.81 99 GLY A O 1
ATOM 676 N N . ASP A 1 100 ? -9.625 -21.641 -5.203 1 96.19 100 ASP A N 1
ATOM 677 C CA . ASP A 1 100 ? -9.781 -20.453 -4.371 1 96.19 100 ASP A CA 1
ATOM 678 C C . ASP A 1 100 ? -8.797 -20.469 -3.207 1 96.19 100 ASP A C 1
ATOM 680 O O . ASP A 1 100 ? -8.445 -21.531 -2.691 1 96.19 100 ASP A O 1
ATOM 684 N N . ILE A 1 101 ? -8.375 -19.359 -2.889 1 98.38 101 ILE A N 1
ATOM 685 C CA . ILE A 1 101 ? -7.402 -19.219 -1.812 1 98.38 101 ILE A CA 1
ATOM 686 C C . ILE A 1 101 ? -8.016 -18.422 -0.663 1 98.38 101 ILE A C 1
ATOM 688 O O . ILE A 1 101 ? -8.664 -17.391 -0.885 1 98.38 101 ILE A O 1
ATOM 692 N N . SER A 1 102 ? -7.914 -18.906 0.551 1 98.75 102 SER A N 1
ATOM 693 C CA . SER A 1 102 ? -8.25 -18.141 1.752 1 98.75 102 SER A CA 1
ATOM 694 C C . SER A 1 102 ? -7.02 -17.453 2.334 1 98.75 102 SER A C 1
ATOM 696 O O . SER A 1 102 ? -6.043 -18.109 2.691 1 98.75 102 SER A O 1
ATOM 698 N N . TRP A 1 103 ? -7.09 -16.172 2.43 1 98.88 103 TRP A N 1
ATOM 699 C CA . TRP A 1 103 ? -5.953 -15.398 2.914 1 98.88 103 TRP A CA 1
ATOM 700 C C . TRP A 1 103 ? -6.199 -14.891 4.332 1 98.88 103 TRP A C 1
ATOM 702 O O . TRP A 1 103 ? -7.32 -14.5 4.668 1 98.88 103 TRP A O 1
ATOM 712 N N . VAL A 1 104 ? -5.191 -14.883 5.121 1 98.94 104 VAL A N 1
ATOM 713 C CA . VAL A 1 104 ? -5.105 -14.141 6.375 1 98.94 104 VAL A CA 1
ATOM 714 C C . VAL A 1 104 ? -3.887 -13.219 6.348 1 98.94 104 VAL A C 1
ATOM 716 O O . VAL A 1 104 ? -2.795 -13.641 5.953 1 98.94 104 VAL A O 1
ATOM 719 N N . ALA A 1 105 ? -4.105 -12.016 6.684 1 98.94 105 ALA A N 1
ATOM 720 C CA . ALA A 1 105 ? -3.012 -11.047 6.707 1 98.94 105 ALA A CA 1
ATOM 721 C C . ALA A 1 105 ? -2.998 -10.266 8.016 1 98.94 105 ALA A C 1
ATOM 723 O O . ALA A 1 105 ? -4.047 -10.062 8.633 1 98.94 105 ALA A O 1
ATOM 724 N N . HIS A 1 106 ? -1.812 -9.867 8.375 1 98.81 106 HIS A N 1
ATOM 725 C CA . HIS A 1 106 ? -1.621 -9.133 9.617 1 98.81 106 HIS A CA 1
ATOM 726 C C . HIS A 1 106 ? -0.461 -8.148 9.5 1 98.81 106 HIS A C 1
ATOM 728 O O . HIS A 1 106 ? 0.681 -8.555 9.273 1 98.81 106 HIS A O 1
ATOM 734 N N . GLY A 1 107 ? -0.741 -6.871 9.641 1 98.69 107 GLY A N 1
ATOM 735 C CA . GLY A 1 107 ? 0.271 -5.828 9.711 1 98.69 107 GLY A CA 1
ATOM 736 C C . GLY A 1 107 ? 0.388 -5.211 11.094 1 98.69 107 GLY A C 1
ATOM 737 O O . GLY A 1 107 ? -0.601 -5.117 11.828 1 98.69 107 GLY A O 1
ATOM 738 N N . VAL A 1 108 ? 1.602 -4.797 11.398 1 98.5 108 VAL A N 1
ATOM 739 C CA . VAL A 1 108 ? 1.842 -4.168 12.688 1 98.5 108 VAL A CA 1
ATOM 740 C C . VAL A 1 108 ? 2.766 -2.963 12.516 1 98.5 108 VAL A C 1
ATOM 742 O O . VAL A 1 108 ? 3.77 -3.041 11.805 1 98.5 108 VAL A O 1
ATOM 745 N N . PHE A 1 109 ? 2.4 -1.86 13.125 1 97.19 109 PHE A N 1
ATOM 746 C CA . PHE A 1 109 ? 3.309 -0.719 13.172 1 97.19 109 PHE A CA 1
ATOM 747 C C . PHE A 1 109 ? 3.148 0.046 14.477 1 97.19 109 PHE A C 1
ATOM 749 O O . PHE A 1 109 ? 2.178 -0.159 15.211 1 97.19 109 PHE A O 1
ATOM 756 N N . ASP A 1 110 ? 4.164 0.831 14.812 1 95.75 110 ASP A N 1
ATOM 757 C CA . ASP A 1 110 ? 4.199 1.679 16 1 95.75 110 ASP A CA 1
ATOM 758 C C . ASP A 1 110 ? 3.611 3.059 15.703 1 95.75 110 ASP A C 1
ATOM 760 O O . ASP A 1 110 ? 4.078 3.756 14.805 1 95.75 110 ASP A O 1
ATOM 764 N N . THR A 1 111 ? 2.611 3.502 16.484 1 95.88 111 THR A N 1
ATOM 765 C CA . THR A 1 111 ? 1.881 4.727 16.172 1 95.88 111 THR A CA 1
ATOM 766 C C . THR A 1 111 ? 2.613 5.945 16.734 1 95.88 111 THR A C 1
ATOM 768 O O . THR A 1 111 ? 2.25 7.086 16.438 1 95.88 111 THR A O 1
ATOM 771 N N . ARG A 1 112 ? 3.641 5.73 17.484 1 95.62 112 ARG A N 1
ATOM 772 C CA . ARG A 1 112 ? 4.266 6.82 18.219 1 95.62 112 ARG A CA 1
ATOM 773 C C . ARG A 1 112 ? 4.832 7.875 17.266 1 95.62 112 ARG A C 1
ATOM 775 O O . ARG A 1 112 ? 4.594 9.07 17.453 1 95.62 112 ARG A O 1
ATOM 782 N N . ARG A 1 113 ? 5.516 7.492 16.203 1 96.19 113 ARG A N 1
ATOM 783 C CA . ARG A 1 113 ? 6.062 8.469 15.266 1 96.19 113 ARG A CA 1
ATOM 784 C C . ARG A 1 113 ? 4.949 9.195 14.523 1 96.19 113 ARG A C 1
ATOM 786 O O . ARG A 1 113 ? 5.016 10.414 14.328 1 96.19 113 ARG A O 1
ATOM 793 N N . LEU A 1 114 ? 3.928 8.438 14.195 1 96.81 114 LEU A N 1
ATOM 794 C CA . LEU A 1 114 ? 2.762 9.031 13.547 1 96.81 114 LEU A CA 1
ATOM 795 C C . LEU A 1 114 ? 2.158 10.133 14.414 1 96.81 114 LEU A C 1
ATOM 797 O O . LEU A 1 114 ? 1.788 11.195 13.898 1 96.81 114 LEU A O 1
ATOM 801 N N . LEU A 1 115 ? 2.225 9.914 15.688 1 95.56 115 LEU A N 1
ATOM 802 C CA . LEU A 1 115 ? 1.574 10.828 16.625 1 95.56 115 LEU A CA 1
ATOM 803 C C . LEU A 1 115 ? 2.557 11.883 17.125 1 95.56 115 LEU A C 1
ATOM 805 O O . LEU A 1 115 ? 2.25 12.633 18.062 1 95.56 115 LEU A O 1
ATOM 809 N N . GLY A 1 116 ? 3.793 11.852 16.594 1 95.12 116 GLY A N 1
ATOM 810 C CA . GLY A 1 116 ? 4.668 12.992 16.812 1 95.12 116 GLY A CA 1
ATOM 811 C C . GLY A 1 116 ? 5.805 12.703 17.766 1 95.12 116 GLY A C 1
ATOM 812 O O . GLY A 1 116 ? 6.586 13.594 18.109 1 95.12 116 GLY A O 1
ATOM 813 N N . SER A 1 117 ? 5.883 11.414 18.203 1 93.94 117 SER A N 1
ATOM 814 C CA . SER A 1 117 ? 6.965 11.07 19.125 1 93.94 117 SER A CA 1
ATOM 815 C C . SER A 1 117 ? 8.312 11.078 18.406 1 93.94 117 SER A C 1
ATOM 817 O O . SER A 1 117 ? 8.406 10.68 17.25 1 93.94 117 SER A O 1
ATOM 819 N N . SER A 1 118 ? 9.305 11.531 19.141 1 90.88 118 SER A N 1
ATOM 820 C CA . SER A 1 118 ? 10.664 11.523 18.609 1 90.88 118 SER A CA 1
ATOM 821 C C . SER A 1 118 ? 11.531 10.484 19.297 1 90.88 118 SER A C 1
ATOM 823 O O . SER A 1 118 ? 12.766 10.531 19.203 1 90.88 118 SER A O 1
ATOM 825 N N . GLU A 1 119 ? 10.945 9.609 19.984 1 91.88 119 GLU A N 1
ATOM 826 C CA . GLU A 1 119 ? 11.711 8.562 20.656 1 91.88 119 GLU A CA 1
ATOM 827 C C . GLU A 1 119 ? 12.508 7.734 19.656 1 91.88 119 GLU A C 1
ATOM 829 O O . GLU A 1 119 ? 12 7.398 18.578 1 91.88 119 GLU A O 1
ATOM 834 N N . ALA A 1 120 ? 13.68 7.371 19.984 1 89.44 120 ALA A N 1
ATOM 835 C CA . ALA A 1 120 ? 14.617 6.719 19.078 1 89.44 120 ALA A CA 1
ATOM 836 C C . ALA A 1 120 ? 14.148 5.305 18.734 1 89.44 120 ALA A C 1
ATOM 838 O O . ALA A 1 120 ? 14.445 4.793 17.641 1 89.44 120 ALA A O 1
ATOM 839 N N . ASP A 1 121 ? 13.453 4.723 19.625 1 90.56 121 ASP A N 1
ATOM 840 C CA . ASP A 1 121 ? 13.062 3.334 19.391 1 90.56 121 ASP A CA 1
ATOM 841 C C . ASP A 1 121 ? 11.727 3.252 18.656 1 90.56 121 ASP A C 1
ATOM 843 O O . ASP A 1 121 ? 11.258 2.158 18.328 1 90.56 121 ASP A O 1
ATOM 847 N N . ALA A 1 122 ? 11.125 4.387 18.422 1 92.44 122 ALA A N 1
ATOM 848 C CA . ALA A 1 122 ? 9.867 4.414 17.672 1 92.44 122 ALA A CA 1
ATOM 849 C C . ALA A 1 122 ? 10.117 4.418 16.172 1 92.44 122 ALA A C 1
ATOM 851 O O . ALA A 1 122 ? 10.461 5.453 15.594 1 92.44 122 ALA A O 1
ATOM 852 N N . SER A 1 123 ? 9.953 3.283 15.625 1 93.44 123 SER A N 1
ATOM 853 C CA . SER A 1 123 ? 10.117 3.188 14.18 1 93.44 123 SER A CA 1
ATOM 854 C C . SER A 1 123 ? 8.914 3.766 13.445 1 93.44 123 SER A C 1
ATOM 856 O O . SER A 1 123 ? 7.77 3.471 13.797 1 93.44 123 SER A O 1
ATOM 858 N N . PRO A 1 124 ? 9.125 4.574 12.43 1 94.5 124 PRO A N 1
ATOM 859 C CA . PRO A 1 124 ? 8.016 5.125 11.656 1 94.5 124 PRO A CA 1
ATOM 860 C C . PRO A 1 124 ? 7.453 4.133 10.641 1 94.5 124 PRO A C 1
ATOM 862 O O . PRO A 1 124 ? 6.484 4.441 9.945 1 94.5 124 PRO A O 1
ATOM 865 N N . ARG A 1 125 ? 8.023 2.967 10.586 1 97.25 125 ARG A N 1
ATOM 866 C CA . ARG A 1 125 ? 7.688 1.973 9.57 1 97.25 125 ARG A CA 1
ATOM 867 C C . ARG A 1 125 ? 6.816 0.867 10.156 1 97.25 125 ARG A C 1
ATOM 869 O O . ARG A 1 125 ? 6.707 0.736 11.375 1 97.25 125 ARG A O 1
ATOM 876 N N . PHE A 1 126 ? 6.148 0.137 9.258 1 98.56 126 PHE A N 1
ATOM 877 C CA . PHE A 1 126 ? 5.59 -1.136 9.695 1 98.56 126 PHE A CA 1
ATOM 878 C C . PHE A 1 126 ? 6.68 -2.035 10.266 1 98.56 126 PHE A C 1
ATOM 880 O O . PHE A 1 126 ? 7.781 -2.107 9.727 1 98.56 126 PHE A O 1
ATOM 887 N N . HIS A 1 127 ? 6.387 -2.682 11.344 1 98.19 127 HIS A N 1
ATOM 888 C CA . HIS A 1 127 ? 7.293 -3.674 11.914 1 98.19 127 HIS A CA 1
ATOM 889 C C . HIS A 1 127 ? 7.227 -4.988 11.141 1 98.19 127 HIS A C 1
ATOM 891 O O . HIS A 1 127 ? 8.258 -5.551 10.781 1 98.19 127 HIS A O 1
ATOM 897 N N . SER A 1 128 ? 5.973 -5.379 10.898 1 98.75 128 SER A N 1
ATOM 898 C CA . SER A 1 128 ? 5.805 -6.66 10.219 1 98.75 128 SER A CA 1
ATOM 899 C C . SER A 1 128 ? 4.523 -6.684 9.383 1 98.75 128 SER A C 1
ATOM 901 O O . SER A 1 128 ? 3.57 -5.965 9.688 1 98.75 128 SER A O 1
ATOM 903 N N . ILE A 1 129 ? 4.52 -7.41 8.359 1 98.88 129 ILE A N 1
ATOM 904 C CA . ILE A 1 129 ? 3.383 -7.789 7.531 1 98.88 129 ILE A CA 1
ATOM 905 C C . ILE A 1 129 ? 3.461 -9.281 7.195 1 98.88 129 ILE A C 1
ATOM 907 O O . ILE A 1 129 ? 4.395 -9.719 6.523 1 98.88 129 ILE A O 1
ATOM 911 N N . ALA A 1 130 ? 2.545 -10.031 7.66 1 98.88 130 ALA A N 1
ATOM 912 C CA . ALA A 1 130 ? 2.504 -11.477 7.438 1 98.88 130 ALA A CA 1
ATOM 913 C C . ALA A 1 130 ? 1.246 -11.875 6.672 1 98.88 130 ALA A C 1
ATOM 915 O O . ALA A 1 130 ? 0.136 -11.477 7.039 1 98.88 130 ALA A O 1
ATOM 916 N N . ILE A 1 131 ? 1.425 -12.648 5.66 1 98.88 131 ILE A N 1
ATOM 917 C CA . ILE A 1 131 ? 0.331 -13.102 4.809 1 98.88 131 ILE A CA 1
ATOM 918 C C . ILE A 1 131 ? 0.379 -14.625 4.672 1 98.88 131 ILE A C 1
ATOM 920 O O . ILE A 1 131 ? 1.441 -15.195 4.418 1 98.88 131 ILE A O 1
ATOM 924 N N . THR A 1 132 ? -0.736 -15.242 4.867 1 98.94 132 THR A N 1
ATOM 925 C CA . THR A 1 132 ? -0.846 -16.688 4.691 1 98.94 132 THR A CA 1
ATOM 926 C C . THR A 1 132 ? -2.029 -17.031 3.791 1 98.94 132 THR A C 1
ATOM 928 O O . THR A 1 132 ? -3.145 -16.562 4.012 1 98.94 132 THR A O 1
ATOM 931 N N . GLY A 1 133 ? -1.75 -17.828 2.867 1 98.81 133 GLY A N 1
ATOM 932 C CA . GLY A 1 133 ? -2.791 -18.328 1.99 1 98.81 133 GLY A CA 1
ATOM 933 C C . GLY A 1 133 ? -3.008 -19.828 2.131 1 98.81 133 GLY A C 1
ATOM 934 O O . GLY A 1 133 ? -2.055 -20.609 2.086 1 98.81 133 GLY A O 1
ATOM 935 N N . THR A 1 134 ? -4.199 -20.188 2.35 1 98.69 134 THR A N 1
ATOM 936 C CA . THR A 1 134 ? -4.602 -21.594 2.303 1 98.69 134 THR A CA 1
ATOM 937 C C . THR A 1 134 ? -5.137 -21.953 0.92 1 98.69 134 THR A C 1
ATOM 939 O O . THR A 1 134 ? -6.133 -21.375 0.467 1 98.69 134 THR A O 1
ATOM 942 N N . VAL A 1 135 ? -4.535 -22.953 0.365 1 96.56 135 VAL A N 1
ATOM 943 C CA . VAL A 1 135 ? -4.762 -23.219 -1.053 1 96.56 135 VAL A CA 1
ATOM 944 C C . VAL A 1 135 ? -5.266 -24.641 -1.238 1 96.56 135 VAL A C 1
ATOM 946 O O . VAL A 1 135 ? -4.738 -25.578 -0.633 1 96.56 135 VAL A O 1
ATOM 949 N N . ALA A 1 136 ? -6.242 -24.719 -1.996 1 89.38 136 ALA A N 1
ATOM 950 C CA . ALA A 1 136 ? -6.641 -26.031 -2.502 1 89.38 136 ALA A CA 1
ATOM 951 C C . ALA A 1 136 ? -5.871 -26.391 -3.775 1 89.38 136 ALA A C 1
ATOM 953 O O . ALA A 1 136 ? -6.07 -25.766 -4.82 1 89.38 136 ALA A O 1
ATOM 954 N N . ALA A 1 137 ? -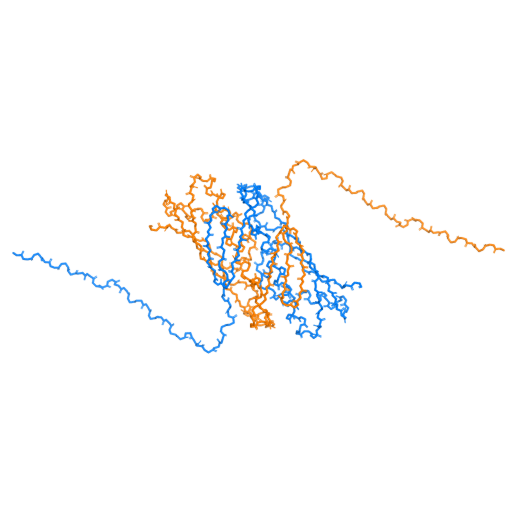4.938 -27.188 -3.682 1 87.75 137 ALA A N 1
ATOM 955 C CA . ALA A 1 137 ? -4.133 -27.594 -4.828 1 87.75 137 ALA A CA 1
ATOM 956 C C . ALA A 1 137 ? -3.676 -29.047 -4.688 1 87.75 137 ALA A C 1
ATOM 958 O O . ALA A 1 137 ? -3.523 -29.547 -3.574 1 87.75 137 ALA A O 1
ATOM 959 N N . ASP A 1 138 ? -3.562 -29.703 -5.863 1 90.25 138 ASP A N 1
ATOM 960 C CA . ASP A 1 138 ? -3.084 -31.078 -5.898 1 90.25 138 ASP A CA 1
ATOM 961 C C . ASP A 1 138 ? -1.565 -31.125 -6.059 1 90.25 138 ASP A C 1
ATOM 963 O O . ASP A 1 138 ? -1.055 -31.719 -7.012 1 90.25 138 ASP A O 1
ATOM 967 N N . VAL A 1 139 ? -0.854 -30.422 -5.258 1 95.5 139 VAL A N 1
ATOM 968 C CA . VAL A 1 139 ? 0.605 -30.438 -5.238 1 95.5 139 VAL A CA 1
ATOM 969 C C . VAL A 1 139 ? 1.1 -30.547 -3.797 1 95.5 139 VAL A C 1
ATOM 971 O O . VAL A 1 139 ? 0.385 -30.188 -2.859 1 95.5 139 VAL A O 1
ATOM 974 N N . PRO A 1 140 ? 2.312 -31.125 -3.615 1 95.81 140 PRO A N 1
ATOM 975 C CA . PRO A 1 140 ? 2.855 -31.203 -2.258 1 95.81 140 PRO A CA 1
ATOM 976 C C . PRO A 1 140 ? 3.184 -29.844 -1.664 1 95.81 140 PRO A C 1
ATOM 978 O O . PRO A 1 140 ? 3.289 -28.859 -2.396 1 95.81 140 PRO A O 1
ATOM 981 N N . GLN A 1 141 ? 3.301 -29.766 -0.383 1 96.81 141 GLN A N 1
ATOM 982 C CA . GLN A 1 141 ? 3.613 -28.531 0.328 1 96.81 141 GLN A CA 1
ATOM 983 C C . GLN A 1 141 ? 4.914 -27.906 -0.183 1 96.81 141 GLN A C 1
ATOM 985 O O . GLN A 1 141 ? 5.047 -26.688 -0.241 1 96.81 141 GLN A O 1
ATOM 990 N N . SER A 1 142 ? 5.859 -28.734 -0.561 1 97.62 142 SER A N 1
ATOM 991 C CA . SER A 1 142 ? 7.141 -28.25 -1.055 1 97.62 142 SER A CA 1
ATOM 992 C C . SER A 1 142 ? 6.957 -27.391 -2.303 1 97.62 142 SER A C 1
ATOM 994 O O . SER A 1 142 ? 7.66 -26.391 -2.484 1 97.62 142 SER A O 1
ATOM 996 N N . LYS A 1 143 ? 6.043 -27.781 -3.125 1 97.5 143 LYS A N 1
ATOM 997 C CA . LYS A 1 143 ? 5.758 -26.984 -4.324 1 97.5 143 LYS A CA 1
ATOM 998 C C . LYS A 1 143 ? 5.102 -25.656 -3.969 1 97.5 143 LYS A C 1
ATOM 1000 O O . LYS A 1 143 ? 5.414 -24.625 -4.57 1 97.5 143 LYS A O 1
ATOM 1005 N N . LEU A 1 144 ? 4.25 -25.688 -3.002 1 97.88 144 LEU A N 1
ATOM 1006 C CA . LEU A 1 144 ? 3.621 -24.438 -2.547 1 97.88 144 LEU A CA 1
ATOM 1007 C C . LEU A 1 144 ? 4.656 -23.484 -1.961 1 97.88 144 LEU A C 1
ATOM 1009 O O . LEU A 1 144 ? 4.559 -22.281 -2.145 1 97.88 144 LEU A O 1
ATOM 1013 N N . ASP A 1 145 ? 5.621 -24.047 -1.278 1 98.31 145 ASP A N 1
ATOM 1014 C CA . ASP A 1 145 ? 6.703 -23.219 -0.738 1 98.31 145 ASP A CA 1
ATOM 1015 C C . ASP A 1 145 ? 7.484 -22.547 -1.857 1 98.31 145 ASP A C 1
ATOM 1017 O O . ASP A 1 145 ? 7.836 -21.359 -1.749 1 98.31 145 ASP A O 1
ATOM 1021 N N . GLU A 1 146 ? 7.707 -23.281 -2.889 1 98.44 146 GLU A N 1
ATOM 1022 C CA . GLU A 1 146 ? 8.391 -22.734 -4.051 1 98.44 146 GLU A CA 1
ATOM 1023 C C . GLU A 1 146 ? 7.574 -21.594 -4.68 1 98.44 146 GLU A C 1
ATOM 1025 O O . GLU A 1 146 ? 8.125 -20.547 -5.023 1 98.44 146 GLU A O 1
ATOM 1030 N N . LEU A 1 147 ? 6.297 -21.844 -4.812 1 98.56 147 LEU A N 1
ATOM 1031 C CA . LEU A 1 147 ? 5.422 -20.844 -5.406 1 98.56 147 LEU A CA 1
ATOM 1032 C C . LEU A 1 147 ? 5.371 -19.578 -4.539 1 98.56 147 LEU A C 1
ATOM 1034 O O . LEU A 1 147 ? 5.332 -18.469 -5.062 1 98.56 147 LEU A O 1
ATOM 1038 N N . ALA A 1 148 ? 5.363 -19.75 -3.221 1 98.75 148 ALA A N 1
ATOM 1039 C CA . ALA A 1 148 ? 5.355 -18.609 -2.309 1 98.75 148 ALA A CA 1
ATOM 1040 C C . ALA A 1 148 ? 6.605 -17.75 -2.488 1 98.75 148 ALA A C 1
ATOM 1042 O O . ALA A 1 148 ? 6.523 -16.531 -2.555 1 98.75 148 ALA A O 1
ATOM 1043 N N . GLY A 1 149 ? 7.719 -18.422 -2.574 1 98.5 149 GLY A N 1
ATOM 1044 C CA . GLY A 1 149 ? 8.969 -17.703 -2.783 1 98.5 149 GLY A CA 1
ATOM 1045 C C . GLY A 1 149 ? 9.008 -16.938 -4.086 1 98.5 149 GLY A C 1
ATOM 1046 O O . GLY A 1 149 ? 9.422 -15.773 -4.117 1 98.5 149 GLY A O 1
ATOM 1047 N N . ALA A 1 150 ? 8.594 -17.594 -5.141 1 98.38 150 ALA A N 1
ATOM 1048 C CA . ALA A 1 150 ? 8.555 -16.938 -6.445 1 98.38 150 ALA A CA 1
ATOM 1049 C C . ALA A 1 150 ? 7.578 -15.758 -6.434 1 98.38 150 ALA A C 1
ATOM 1051 O O . ALA A 1 150 ? 7.852 -14.711 -7.035 1 98.38 150 ALA A O 1
ATOM 1052 N N . THR A 1 151 ? 6.422 -15.922 -5.773 1 98.69 151 THR A N 1
ATOM 1053 C CA . THR A 1 151 ? 5.418 -14.875 -5.668 1 98.69 151 THR A CA 1
ATOM 1054 C C . THR A 1 151 ? 5.992 -13.648 -4.957 1 98.69 151 THR A C 1
ATOM 1056 O O . THR A 1 151 ? 5.832 -12.523 -5.426 1 98.69 151 THR A O 1
ATOM 1059 N N . GLU A 1 152 ? 6.652 -13.906 -3.857 1 97.81 152 GLU A N 1
ATOM 1060 C CA . GLU A 1 152 ? 7.277 -12.812 -3.115 1 97.81 152 GLU A CA 1
ATOM 1061 C C . GLU A 1 152 ? 8.289 -12.062 -3.979 1 97.81 152 GLU A C 1
ATOM 1063 O O . GLU A 1 152 ? 8.352 -10.836 -3.949 1 97.81 152 GLU A O 1
ATOM 1068 N N . ALA A 1 153 ? 9.039 -12.758 -4.773 1 96.19 153 ALA A N 1
ATOM 1069 C CA . ALA A 1 153 ? 10.109 -12.18 -5.582 1 96.19 153 ALA A CA 1
ATOM 1070 C C . ALA A 1 153 ? 9.539 -11.367 -6.746 1 96.19 153 ALA A C 1
ATOM 1072 O O . ALA A 1 153 ? 10.195 -10.453 -7.246 1 96.19 153 ALA A O 1
ATOM 1073 N N . ARG A 1 154 ? 8.336 -11.672 -7.129 1 98 154 ARG A N 1
ATOM 1074 C CA . ARG A 1 154 ? 7.809 -11.078 -8.352 1 98 154 ARG A CA 1
ATOM 1075 C C . ARG A 1 154 ? 6.746 -10.023 -8.039 1 98 154 ARG A C 1
ATOM 1077 O O . ARG A 1 154 ? 6.363 -9.242 -8.914 1 98 154 ARG A O 1
ATOM 1084 N N . CYS A 1 155 ? 6.203 -9.992 -6.855 1 98.38 155 CYS A N 1
ATOM 1085 C CA . CYS A 1 155 ? 5.16 -9.039 -6.488 1 98.38 155 CYS A CA 1
ATOM 1086 C C . CYS A 1 155 ? 5.738 -7.633 -6.344 1 98.38 155 CYS A C 1
ATOM 1088 O O . CYS A 1 155 ? 6.555 -7.379 -5.457 1 98.38 155 CYS A O 1
ATOM 1090 N N . PRO A 1 156 ? 5.277 -6.648 -7.16 1 98.5 156 PRO A N 1
ATOM 1091 C CA . PRO A 1 156 ? 5.875 -5.316 -7.109 1 98.5 156 PRO A CA 1
ATOM 1092 C C . PRO A 1 156 ? 5.672 -4.625 -5.766 1 98.5 156 PRO A C 1
ATOM 1094 O O . PRO A 1 156 ? 6.531 -3.859 -5.32 1 98.5 156 PRO A O 1
ATOM 1097 N N . ILE A 1 157 ? 4.555 -4.824 -5.109 1 98.88 157 ILE A N 1
ATOM 1098 C CA . ILE A 1 157 ? 4.273 -4.113 -3.865 1 98.88 157 ILE A CA 1
ATOM 1099 C C . ILE A 1 157 ? 5.137 -4.68 -2.74 1 98.88 157 ILE A C 1
ATOM 1101 O O . ILE A 1 157 ? 5.82 -3.932 -2.039 1 98.88 157 ILE A O 1
ATOM 1105 N N . SER A 1 158 ? 5.137 -6.039 -2.598 1 98.38 158 SER A N 1
ATOM 1106 C CA . SER A 1 158 ? 5.953 -6.613 -1.535 1 98.38 158 SER A CA 1
ATOM 1107 C C . SER A 1 158 ? 7.434 -6.309 -1.751 1 98.38 158 SER A C 1
ATOM 1109 O O . SER A 1 158 ? 8.18 -6.102 -0.79 1 98.38 158 SER A O 1
ATOM 1111 N N . GLN A 1 159 ? 7.922 -6.246 -2.961 1 98.44 159 GLN A N 1
ATOM 1112 C CA . GLN A 1 159 ? 9.32 -5.961 -3.271 1 98.44 159 GLN A CA 1
ATOM 1113 C C . GLN A 1 159 ? 9.641 -4.488 -3.049 1 98.44 159 GLN A C 1
ATOM 1115 O O . GLN A 1 159 ? 10.812 -4.098 -3.047 1 98.44 159 GLN A O 1
ATOM 1120 N N . SER A 1 160 ? 8.633 -3.689 -2.859 1 98.81 160 SER A N 1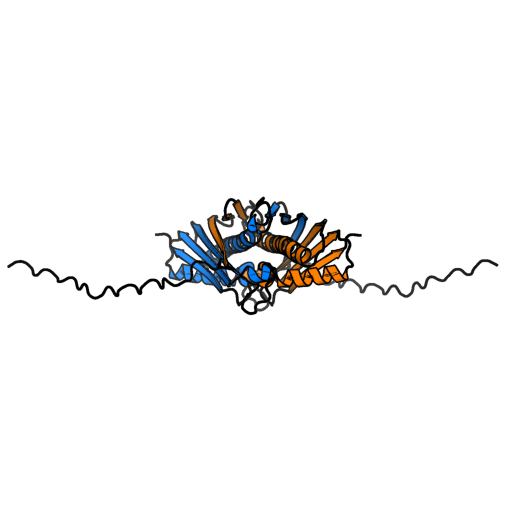
ATOM 1121 C CA . SER A 1 160 ? 8.828 -2.262 -2.631 1 98.81 160 SER A CA 1
ATOM 1122 C C . SER A 1 160 ? 8.828 -1.936 -1.141 1 98.81 160 SER A C 1
ATOM 1124 O O . SER A 1 160 ? 8.914 -0.768 -0.755 1 98.81 160 SER A O 1
ATOM 1126 N N . LEU A 1 161 ? 8.719 -2.963 -0.285 1 98.81 161 LEU A N 1
ATOM 1127 C CA . LEU A 1 161 ? 8.766 -2.756 1.158 1 98.81 161 LEU A CA 1
ATOM 1128 C C . L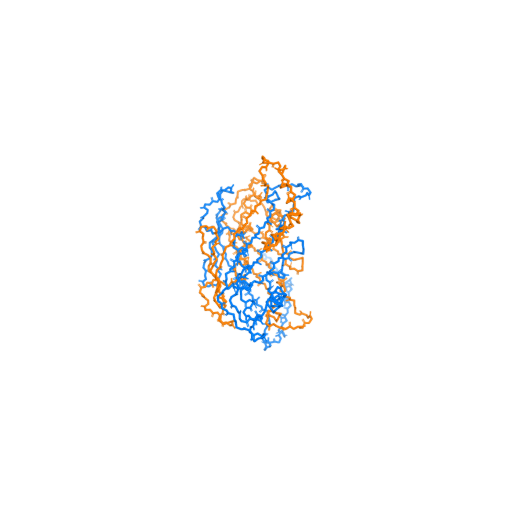EU A 1 161 ? 10.195 -2.518 1.627 1 98.81 161 LEU A C 1
ATOM 1130 O O . LEU A 1 161 ? 11.133 -3.146 1.126 1 98.81 161 LEU A O 1
ATOM 1134 N N . HIS A 1 162 ? 10.336 -1.626 2.57 1 98.75 162 HIS A N 1
ATOM 1135 C CA . HIS A 1 162 ? 11.617 -1.412 3.232 1 98.75 162 HIS A CA 1
ATOM 1136 C C . HIS A 1 162 ? 12.156 -2.713 3.816 1 98.75 162 HIS A C 1
ATOM 1138 O O . HIS A 1 162 ? 11.406 -3.504 4.387 1 98.75 162 HIS A O 1
ATOM 1144 N N . PRO A 1 163 ? 13.484 -2.938 3.764 1 97.94 163 PRO A N 1
ATOM 1145 C CA . PRO A 1 163 ? 14.047 -4.207 4.234 1 97.94 163 PRO A CA 1
ATOM 1146 C C . PRO A 1 163 ? 13.883 -4.402 5.742 1 97.94 163 PRO A C 1
ATOM 1148 O O . PRO A 1 163 ? 13.953 -5.531 6.23 1 97.94 163 PRO A O 1
ATOM 1151 N N . ASP A 1 164 ? 13.648 -3.326 6.461 1 97.88 164 ASP A N 1
ATOM 1152 C CA . ASP A 1 164 ? 13.453 -3.43 7.902 1 97.88 164 ASP A CA 1
ATOM 1153 C C . ASP A 1 164 ? 12.055 -3.938 8.234 1 97.88 164 ASP A C 1
ATOM 1155 O O . ASP A 1 164 ? 11.773 -4.301 9.375 1 97.88 164 ASP A O 1
ATOM 1159 N N . VAL A 1 165 ? 11.109 -3.928 7.273 1 98.62 165 VAL A N 1
ATOM 1160 C CA . VAL A 1 165 ? 9.789 -4.523 7.484 1 98.62 165 VAL A CA 1
ATOM 1161 C C . VAL A 1 165 ? 9.898 -6.043 7.418 1 98.62 165 VAL A C 1
ATOM 1163 O O . VAL A 1 165 ? 10.312 -6.602 6.398 1 98.62 165 VAL A O 1
ATOM 1166 N N . HIS A 1 166 ? 9.602 -6.738 8.461 1 98.62 166 HIS A N 1
ATOM 1167 C CA . HIS A 1 166 ? 9.562 -8.195 8.422 1 98.62 166 HIS A CA 1
ATOM 1168 C C . HIS A 1 166 ? 8.367 -8.695 7.617 1 98.62 166 HIS A C 1
ATOM 1170 O O . HIS A 1 166 ? 7.25 -8.773 8.133 1 98.62 166 HIS A O 1
ATOM 1176 N N . TYR A 1 167 ? 8.625 -9.055 6.441 1 98.81 167 TYR A N 1
ATOM 1177 C CA . TYR A 1 167 ? 7.57 -9.516 5.547 1 98.81 167 TYR A CA 1
ATOM 1178 C C . TYR A 1 167 ? 7.621 -11.031 5.383 1 98.81 167 TYR A C 1
ATOM 1180 O O . TYR A 1 167 ? 8.695 -11.617 5.266 1 98.81 167 TYR A O 1
ATOM 1188 N N . SER A 1 168 ? 6.441 -11.68 5.391 1 98.69 168 SER A N 1
ATOM 1189 C CA . SER A 1 168 ? 6.371 -13.117 5.129 1 98.69 168 SER A CA 1
ATOM 1190 C C . SER A 1 168 ? 5.133 -13.469 4.309 1 98.69 168 SER A C 1
ATOM 1192 O O . SER A 1 168 ? 4.059 -12.906 4.527 1 98.69 168 SER A O 1
ATOM 1194 N N . LEU A 1 169 ? 5.293 -14.25 3.371 1 98.88 169 LEU A N 1
ATOM 1195 C CA . LEU A 1 169 ? 4.227 -14.875 2.592 1 98.88 169 LEU A CA 1
ATOM 1196 C C . LEU A 1 169 ? 4.32 -16.391 2.656 1 98.88 169 LEU A C 1
ATOM 1198 O O . LEU A 1 169 ? 5.344 -16.969 2.285 1 98.88 169 LEU A O 1
ATOM 1202 N N . LYS A 1 170 ? 3.314 -17.031 3.129 1 98.75 170 LYS A N 1
ATOM 1203 C CA . LYS A 1 170 ? 3.266 -18.484 3.219 1 98.75 170 LYS A CA 1
ATOM 1204 C C . LYS A 1 170 ? 2.025 -19.047 2.52 1 98.75 170 LYS A C 1
ATOM 1206 O O . LYS A 1 170 ? 0.959 -18.422 2.559 1 98.75 170 LYS A O 1
ATOM 1211 N N . LEU A 1 171 ? 2.219 -20.188 1.94 1 98.62 171 LEU A N 1
ATOM 1212 C CA . LEU A 1 171 ? 1.112 -20.953 1.385 1 98.62 171 LEU A CA 1
ATOM 1213 C C . LEU A 1 171 ? 0.979 -22.297 2.09 1 98.62 171 LEU A C 1
ATOM 1215 O O . LEU A 1 171 ? 1.977 -22.984 2.312 1 98.62 171 LEU A O 1
ATOM 1219 N N . VAL A 1 172 ? -0.212 -22.578 2.479 1 97.88 172 VAL A N 1
ATOM 1220 C CA . VAL A 1 172 ? -0.481 -23.844 3.16 1 97.88 172 VAL A CA 1
ATOM 1221 C C . VAL A 1 172 ? -1.56 -24.625 2.406 1 97.88 172 VAL A C 1
ATOM 1223 O O . VAL A 1 172 ? -2.504 -24.031 1.878 1 97.88 172 VAL A O 1
ATOM 1226 N N . ARG A 1 173 ? -1.408 -25.906 2.326 1 94.5 173 ARG A N 1
ATOM 1227 C CA . ARG A 1 173 ? -2.377 -26.75 1.635 1 94.5 173 ARG A CA 1
ATOM 1228 C C . ARG A 1 173 ? -3.65 -26.906 2.457 1 94.5 173 ARG A C 1
ATOM 1230 O O . ARG A 1 173 ? -3.592 -27.094 3.672 1 94.5 173 ARG A O 1
ATOM 1237 N N . ALA A 1 174 ? -4.75 -26.859 1.706 1 90.31 174 ALA A N 1
ATOM 1238 C CA . ALA A 1 174 ? -6.031 -27.109 2.359 1 90.31 174 ALA A CA 1
ATOM 1239 C C . ALA A 1 174 ? -6.191 -28.594 2.709 1 90.31 174 ALA A C 1
ATOM 1241 O O . ALA A 1 174 ? -5.738 -29.469 1.966 1 90.31 174 ALA A O 1
ATOM 1242 N N . ALA A 1 175 ? -6.641 -29.031 3.973 1 75.44 175 ALA A N 1
ATOM 1243 C CA . ALA A 1 175 ? -6.828 -30.406 4.406 1 75.44 175 ALA A CA 1
ATOM 1244 C C . ALA A 1 175 ? -7.844 -31.125 3.521 1 75.44 175 ALA A C 1
ATOM 1246 O O . ALA A 1 175 ? -8.758 -30.5 2.98 1 75.44 175 ALA A O 1
ATOM 1247 N N . MET B 1 1 ? -2.771 -65.625 31.703 1 30.48 1 MET B N 1
ATOM 1248 C CA . MET B 1 1 ? -1.657 -64.688 31.938 1 30.48 1 MET B CA 1
ATOM 1249 C C . MET B 1 1 ? -1.853 -63.406 31.188 1 30.48 1 MET B C 1
ATOM 1251 O O . MET B 1 1 ? -1.913 -63.375 29.969 1 30.48 1 MET B O 1
ATOM 1255 N N . ALA B 1 2 ? -2.43 -62.375 31.891 1 38.72 2 ALA B N 1
ATOM 1256 C CA . ALA B 1 2 ? -3.029 -61.125 31.406 1 38.72 2 ALA B CA 1
ATOM 1257 C C . ALA B 1 2 ? -1.981 -60.25 30.766 1 38.72 2 ALA B C 1
ATOM 1259 O O . ALA B 1 2 ? -0.853 -60.156 31.25 1 38.72 2 ALA B O 1
ATOM 1260 N N . PRO B 1 3 ? -2.172 -60 29.453 1 39.78 3 PRO B N 1
ATOM 1261 C CA . PRO B 1 3 ? -1.085 -59.312 28.719 1 39.78 3 PRO B CA 1
ATOM 1262 C C . PRO B 1 3 ? -0.631 -58.031 29.391 1 39.78 3 PRO B C 1
ATOM 1264 O O . PRO B 1 3 ? -1.417 -57.375 30.078 1 39.78 3 PRO B O 1
ATOM 1267 N N . PRO B 1 4 ? 0.697 -57.906 29.703 1 38.5 4 PRO B N 1
ATOM 1268 C CA . PRO B 1 4 ? 1.244 -56.781 30.453 1 38.5 4 PRO B CA 1
ATOM 1269 C C . PRO B 1 4 ? 0.877 -55.406 29.844 1 38.5 4 PRO B C 1
ATOM 1271 O O . PRO B 1 4 ? 0.732 -55.312 28.625 1 38.5 4 PRO B O 1
ATOM 1274 N N . GLU B 1 5 ? 0.107 -54.562 30.547 1 32.09 5 GLU B N 1
ATOM 1275 C CA . GLU B 1 5 ? -0.344 -53.188 30.297 1 32.09 5 GLU B CA 1
ATOM 1276 C C . GLU B 1 5 ? 0.832 -52.281 29.969 1 32.09 5 GLU B C 1
ATOM 1278 O O . GLU B 1 5 ? 1.817 -52.25 30.719 1 32.09 5 GLU B O 1
ATOM 1283 N N . ALA B 1 6 ? 0.979 -52 28.703 1 31.84 6 ALA B N 1
ATOM 1284 C CA . ALA B 1 6 ? 2 -51.094 28.188 1 31.84 6 ALA B CA 1
ATOM 1285 C C . ALA B 1 6 ? 2.037 -49.781 28.984 1 31.84 6 ALA B C 1
ATOM 1287 O O . ALA B 1 6 ? 1.009 -49.125 29.156 1 31.84 6 ALA B O 1
ATOM 1288 N N . ALA B 1 7 ? 2.906 -49.656 30 1 32.72 7 ALA B N 1
ATOM 1289 C CA . ALA B 1 7 ? 3.188 -48.438 30.75 1 32.72 7 ALA B CA 1
ATOM 1290 C C . ALA B 1 7 ? 3.449 -47.25 29.812 1 32.72 7 ALA B C 1
ATOM 1292 O O . ALA B 1 7 ? 4.352 -47.312 28.969 1 32.72 7 ALA B O 1
ATOM 1293 N N . VAL B 1 8 ? 2.369 -46.5 29.453 1 31.09 8 VAL B N 1
ATOM 1294 C CA . VAL B 1 8 ? 2.42 -45.281 28.656 1 31.09 8 VAL B CA 1
ATOM 1295 C C . VAL B 1 8 ? 3.432 -44.312 29.25 1 31.09 8 VAL B C 1
ATOM 1297 O O . VAL B 1 8 ? 3.418 -44.062 30.453 1 31.09 8 VAL B O 1
ATOM 1300 N N . CYS B 1 9 ? 4.594 -44.219 28.75 1 28.27 9 CYS B N 1
ATOM 1301 C CA . CYS B 1 9 ? 5.676 -43.344 29.156 1 28.27 9 CYS B CA 1
ATOM 1302 C C . CYS B 1 9 ? 5.199 -41.906 29.234 1 28.27 9 CYS B C 1
ATOM 1304 O O . CYS B 1 9 ? 4.785 -41.312 28.219 1 28.27 9 CYS B O 1
ATOM 1306 N N . THR B 1 10 ? 4.578 -41.469 30.391 1 27.61 10 THR B N 1
ATOM 1307 C CA . THR B 1 10 ? 4.094 -40.125 30.719 1 27.61 10 THR B CA 1
ATOM 1308 C C . THR B 1 10 ? 5.199 -39.094 30.531 1 27.61 10 THR B C 1
ATOM 1310 O O . THR B 1 10 ? 4.977 -37.906 30.719 1 27.61 10 THR B O 1
ATOM 1313 N N . ALA B 1 11 ? 6.48 -39.5 30.609 1 33.09 11 ALA B N 1
ATOM 1314 C CA . ALA B 1 11 ? 7.531 -38.5 30.859 1 33.09 11 ALA B CA 1
ATOM 1315 C C . ALA B 1 11 ? 7.613 -37.469 29.734 1 33.09 11 ALA B C 1
ATOM 1317 O O . ALA B 1 11 ? 8.391 -36.531 29.812 1 33.09 11 ALA B O 1
ATOM 1318 N N . CYS B 1 12 ? 7.277 -37.812 28.547 1 27.95 12 CYS B N 1
ATOM 1319 C CA . CYS B 1 12 ? 7.848 -36.969 27.5 1 27.95 12 CYS B CA 1
ATOM 1320 C C . CYS B 1 12 ? 7.23 -35.594 27.516 1 27.95 12 CYS B C 1
ATOM 1322 O O . CYS B 1 12 ? 7.469 -34.781 26.594 1 27.95 12 CYS B O 1
ATOM 1324 N N . VAL B 1 13 ? 5.992 -35.469 28.047 1 28.77 13 VAL B N 1
ATOM 1325 C CA . VAL B 1 13 ? 5.363 -34.188 27.688 1 28.77 13 VAL B CA 1
ATOM 1326 C C . VAL B 1 13 ? 6.051 -33.031 28.406 1 28.77 13 VAL B C 1
ATOM 1328 O O . VAL B 1 13 ? 6.008 -32.969 29.641 1 28.77 13 VAL B O 1
ATOM 1331 N N . GLY B 1 14 ? 7.23 -32.625 27.984 1 28 14 GLY B N 1
ATOM 1332 C CA . GLY B 1 14 ? 7.785 -31.422 28.578 1 28 14 GLY B CA 1
ATOM 1333 C C . GLY B 1 14 ? 6.738 -30.359 28.875 1 28 14 GLY B C 1
ATOM 1334 O O . GLY B 1 14 ? 5.723 -30.281 28.172 1 28 14 GLY B O 1
ATOM 1335 N N . GLU B 1 15 ? 6.617 -29.969 30.141 1 32.06 15 GLU B N 1
ATOM 1336 C CA . GLU B 1 15 ? 5.715 -28.906 30.609 1 32.06 15 GLU B CA 1
ATOM 1337 C C . GLU B 1 15 ? 5.855 -27.656 29.766 1 32.06 15 GLU B C 1
ATOM 1339 O O . GLU B 1 15 ? 6.969 -27.219 29.469 1 32.06 15 GLU B O 1
ATOM 1344 N N . PRO B 1 16 ? 4.828 -27.312 28.938 1 27.53 16 PRO B N 1
ATOM 1345 C CA . PRO B 1 16 ? 4.941 -26 28.281 1 27.53 16 PRO B CA 1
ATOM 1346 C C . PRO B 1 16 ? 5.418 -24.906 29.219 1 27.53 16 PRO B C 1
ATOM 1348 O O . PRO B 1 16 ? 5.066 -24.906 30.391 1 27.53 16 PRO B O 1
ATOM 1351 N N . ALA B 1 17 ? 6.617 -24.344 28.938 1 32.03 17 ALA B N 1
ATOM 1352 C CA . ALA B 1 17 ? 7.105 -23.203 29.719 1 32.03 17 ALA B CA 1
ATOM 1353 C C . ALA B 1 17 ? 5.957 -22.281 30.109 1 32.03 17 ALA B C 1
ATOM 1355 O O . ALA B 1 17 ? 5 -22.109 29.344 1 32.03 17 ALA B O 1
ATOM 1356 N N . PRO B 1 18 ? 5.883 -21.984 31.391 1 29.94 18 PRO B N 1
ATOM 1357 C CA . PRO B 1 18 ? 4.871 -21.016 31.797 1 29.94 18 PRO B CA 1
ATOM 1358 C C . PRO B 1 18 ? 4.801 -19.812 30.844 1 29.94 18 PRO B C 1
ATOM 1360 O O . PRO B 1 18 ? 5.801 -19.453 30.219 1 29.94 18 PRO B O 1
ATOM 1363 N N . GLU B 1 19 ? 3.697 -19.625 30.172 1 31.92 19 GLU B N 1
ATOM 1364 C CA . GLU B 1 19 ? 3.381 -18.391 29.469 1 31.92 19 GLU B CA 1
ATOM 1365 C C . GLU B 1 19 ? 3.916 -17.172 30.219 1 31.92 19 GLU B C 1
ATOM 1367 O O . GLU B 1 19 ? 3.637 -17 31.406 1 31.92 19 GLU B O 1
ATOM 1372 N N . ALA B 1 20 ? 5.156 -16.75 29.922 1 31.69 20 ALA B N 1
ATOM 1373 C CA . ALA B 1 20 ? 5.598 -15.461 30.469 1 31.69 20 ALA B CA 1
ATOM 1374 C C . ALA B 1 20 ? 4.426 -14.5 30.625 1 31.69 20 ALA B C 1
ATOM 1376 O O . ALA B 1 20 ? 3.797 -14.109 29.641 1 31.69 20 ALA B O 1
ATOM 1377 N N . ALA B 1 21 ? 3.641 -14.508 31.672 1 33.12 21 ALA B N 1
ATOM 1378 C CA . ALA B 1 21 ? 2.648 -13.609 32.25 1 33.12 21 ALA B CA 1
ATOM 1379 C C . ALA B 1 21 ? 3.051 -12.148 32.062 1 33.12 21 ALA B C 1
ATOM 1381 O O . ALA B 1 21 ? 2.205 -11.25 32.094 1 33.12 21 ALA B O 1
ATOM 1382 N N . GLY B 1 22 ? 4.297 -11.805 32.5 1 32.66 22 GLY B N 1
ATOM 1383 C CA . GLY B 1 22 ? 4.539 -10.43 32.906 1 32.66 22 GLY B CA 1
ATOM 1384 C C . GLY B 1 22 ? 4.422 -9.445 31.781 1 32.66 22 GLY B C 1
ATOM 1385 O O . GLY B 1 22 ? 5.383 -8.742 31.453 1 32.66 22 GLY B O 1
ATOM 1386 N N . ALA B 1 23 ? 4.113 -9.836 30.531 1 34.91 23 ALA B N 1
ATOM 1387 C CA . ALA B 1 23 ? 3.834 -8.664 29.703 1 34.91 23 ALA B CA 1
ATOM 1388 C C . ALA B 1 23 ? 2.994 -7.645 30.469 1 34.91 23 ALA B C 1
ATOM 1390 O O . ALA B 1 23 ? 1.928 -7.977 31 1 34.91 23 ALA B O 1
ATOM 1391 N N . LYS B 1 24 ? 3.537 -6.652 31.156 1 34.06 24 LYS B N 1
ATOM 1392 C CA . LYS B 1 24 ? 2.926 -5.496 31.797 1 34.06 24 LYS B CA 1
ATOM 1393 C C . LYS B 1 24 ? 1.631 -5.094 31.109 1 34.06 24 LYS B C 1
ATOM 1395 O O . LYS B 1 24 ? 1.636 -4.773 29.922 1 34.06 24 LYS B O 1
ATOM 1400 N N . ALA B 1 25 ? 0.449 -5.375 31.375 1 39.09 25 ALA B N 1
ATOM 1401 C CA . ALA B 1 25 ? -0.951 -5.078 31.094 1 39.09 25 ALA B CA 1
ATOM 1402 C C . ALA B 1 25 ? -1.11 -3.658 30.547 1 39.09 25 ALA B C 1
ATOM 1404 O O . ALA B 1 25 ? -1.991 -3.391 29.734 1 39.09 25 ALA B O 1
ATOM 1405 N N . GLY B 1 26 ? -0.816 -2.516 31.359 1 39.06 26 GLY B N 1
ATOM 1406 C CA . GLY B 1 26 ? -1.351 -1.164 31.406 1 39.06 26 GLY B CA 1
ATOM 1407 C C . GLY B 1 26 ? -0.924 -0.314 30.234 1 39.06 26 GLY B C 1
ATOM 1408 O O . GLY B 1 26 ? -1.388 0.817 30.078 1 39.06 26 GLY B O 1
ATOM 1409 N N . GLN B 1 27 ? 0.42 -0.216 29.953 1 45.34 27 GLN B N 1
ATOM 1410 C CA . GLN B 1 27 ? 0.793 0.865 29.047 1 45.34 27 GLN B CA 1
ATOM 1411 C C . GLN B 1 27 ? 0.21 0.643 27.656 1 45.34 27 GLN B C 1
ATOM 1413 O O . GLN B 1 27 ? 0.403 -0.419 27.062 1 45.34 27 GLN B O 1
ATOM 1418 N N . PRO B 1 28 ? -0.86 1.202 27.375 1 54.69 28 PRO B N 1
ATOM 1419 C CA . PRO B 1 28 ? -1.49 1.076 26.062 1 54.69 28 PRO B CA 1
ATOM 1420 C C . PRO B 1 28 ? -0.476 0.869 24.938 1 54.69 28 PRO B C 1
ATOM 1422 O O . PRO B 1 28 ? 0.557 1.544 24.906 1 54.69 28 PRO B O 1
ATOM 1425 N N . SER B 1 29 ? -0.271 -0.369 24.406 1 75.56 29 SER B N 1
ATOM 1426 C CA . SER B 1 29 ? 0.667 -0.702 23.344 1 75.56 29 SER B CA 1
ATOM 1427 C C . SER B 1 29 ? 0.567 0.29 22.188 1 75.56 29 SER B C 1
ATOM 1429 O O . SER B 1 29 ? -0.533 0.679 21.797 1 75.56 29 SER B O 1
ATOM 1431 N N . SER B 1 30 ? 1.626 1.064 22 1 89.44 30 SER B N 1
ATOM 1432 C CA . SER B 1 30 ? 1.716 1.978 20.859 1 89.44 30 SER B CA 1
ATOM 1433 C C . SER B 1 30 ? 1.641 1.224 19.547 1 89.44 30 SER B C 1
ATOM 1435 O O . SER B 1 30 ? 1.61 1.837 18.469 1 89.44 30 SER B O 1
ATOM 1437 N N . LEU B 1 31 ? 1.432 -0.156 19.703 1 93.5 31 LEU B N 1
ATOM 1438 C CA . LEU B 1 31 ? 1.387 -0.959 18.5 1 93.5 31 LEU B CA 1
ATOM 1439 C C . LEU B 1 31 ? -0.031 -1.021 17.938 1 93.5 31 LEU B C 1
ATOM 1441 O O . LEU B 1 31 ? -0.988 -1.235 18.688 1 93.5 31 LEU B O 1
ATOM 1445 N N . TYR B 1 32 ? -0.137 -0.776 16.719 1 95.56 32 TYR B N 1
ATOM 1446 C CA . TYR B 1 32 ? -1.39 -0.875 15.984 1 95.56 32 TYR B CA 1
ATOM 1447 C C . TYR B 1 32 ? -1.389 -2.094 15.07 1 95.56 32 TYR B C 1
ATOM 1449 O O . TYR B 1 32 ? -0.432 -2.318 14.328 1 95.56 32 TYR B O 1
ATOM 1457 N N . GLU B 1 33 ? -2.504 -2.881 15.172 1 97.38 33 GLU B N 1
ATOM 1458 C CA . GLU B 1 33 ? -2.613 -4.102 14.383 1 97.38 33 GLU B CA 1
ATOM 1459 C C . GLU B 1 33 ? -3.65 -3.951 13.273 1 97.38 33 GLU B C 1
ATOM 1461 O O . GLU B 1 33 ? -4.711 -3.354 13.484 1 97.38 33 GLU B O 1
ATOM 1466 N N . VAL B 1 34 ? -3.311 -4.531 12.109 1 98.06 34 VAL B N 1
ATOM 1467 C CA . VAL B 1 34 ? -4.188 -4.512 10.945 1 98.06 34 VAL B CA 1
ATOM 1468 C C . VAL B 1 34 ? -4.496 -5.945 10.516 1 98.06 34 VAL B C 1
ATOM 1470 O O . VAL B 1 34 ? -3.896 -6.457 9.562 1 98.06 34 VAL B O 1
ATOM 1473 N N . PRO B 1 35 ? -5.41 -6.555 11.156 1 98.56 35 PRO B N 1
ATOM 1474 C CA . PRO B 1 35 ? -5.84 -7.891 10.727 1 98.56 35 PRO B CA 1
ATOM 1475 C C . PRO B 1 35 ? -6.805 -7.848 9.547 1 98.56 35 PRO B C 1
ATOM 1477 O O . PRO B 1 35 ? -7.727 -7.027 9.531 1 98.56 35 PRO B O 1
ATOM 1480 N N . LEU B 1 36 ? -6.562 -8.719 8.609 1 98.75 36 LEU B N 1
ATOM 1481 C CA . LEU B 1 36 ? -7.441 -8.844 7.453 1 98.75 36 LEU B CA 1
ATOM 1482 C C . LEU B 1 36 ? -7.668 -10.312 7.102 1 98.75 36 LEU B C 1
ATOM 1484 O O . LEU B 1 36 ? -6.824 -11.164 7.383 1 98.75 36 LEU B O 1
ATOM 1488 N N . THR B 1 37 ? -8.797 -10.602 6.52 1 98.94 37 THR B N 1
ATOM 1489 C CA . THR B 1 37 ? -9.055 -11.852 5.82 1 98.94 37 THR B CA 1
ATOM 1490 C C . THR B 1 37 ? -9.508 -11.586 4.387 1 98.94 37 THR B C 1
ATOM 1492 O O . THR B 1 37 ? -9.992 -10.5 4.074 1 98.94 37 THR B O 1
ATOM 1495 N N . ALA B 1 38 ? -9.258 -12.555 3.602 1 98.94 38 ALA B N 1
ATOM 1496 C CA . ALA B 1 38 ? -9.656 -12.359 2.209 1 98.94 38 ALA B CA 1
ATOM 1497 C C . ALA B 1 38 ? -9.875 -13.695 1.505 1 98.94 38 ALA B C 1
ATOM 1499 O O . ALA B 1 38 ? -9.391 -14.727 1.965 1 98.94 38 ALA B O 1
ATOM 1500 N N . THR B 1 39 ? -10.633 -13.633 0.471 1 98.69 39 THR B N 1
ATOM 1501 C CA . THR B 1 39 ? -10.812 -14.75 -0.451 1 98.69 39 THR B CA 1
ATOM 1502 C C . THR B 1 39 ? -10.375 -14.359 -1.86 1 98.69 39 THR B C 1
ATOM 1504 O O . THR B 1 39 ? -10.766 -13.305 -2.369 1 98.69 39 THR B O 1
ATOM 1507 N N . GLY B 1 40 ? -9.586 -15.188 -2.342 1 98.38 40 GLY B N 1
ATOM 1508 C CA . GLY B 1 40 ? -9.125 -14.984 -3.707 1 98.38 40 GLY B CA 1
ATOM 1509 C C . GLY B 1 40 ? -9.68 -16 -4.68 1 98.38 40 GLY B C 1
ATOM 1510 O O . GLY B 1 40 ? -9.672 -17.203 -4.398 1 98.38 40 GLY B O 1
ATOM 1511 N N . SER B 1 41 ? -10.125 -15.547 -5.832 1 97.31 41 SER B N 1
ATOM 1512 C CA . SER B 1 41 ? -10.562 -16.359 -6.965 1 97.31 41 SER B CA 1
ATOM 1513 C C . SER B 1 41 ? -10.008 -15.82 -8.273 1 97.31 41 SER B C 1
ATOM 1515 O O . SER B 1 41 ? -10.406 -14.75 -8.734 1 97.31 41 SER B O 1
ATOM 1517 N N . GLY B 1 42 ? -9.18 -16.594 -8.898 1 96.44 42 GLY B N 1
ATOM 1518 C CA . GLY B 1 42 ? -8.461 -16.016 -10.031 1 96.44 42 GLY B CA 1
ATOM 1519 C C . GLY B 1 42 ? -7.656 -14.789 -9.656 1 96.44 42 GLY B C 1
ATOM 1520 O O . GLY B 1 42 ? -6.852 -14.828 -8.719 1 96.44 42 GLY B O 1
ATOM 1521 N N . HIS B 1 43 ? -7.953 -13.703 -10.367 1 98 43 HIS B N 1
ATOM 1522 C CA . HIS B 1 43 ? -7.18 -12.492 -10.109 1 98 43 HIS B CA 1
ATOM 1523 C C . HIS B 1 43 ? -7.918 -11.555 -9.156 1 98 43 HIS B C 1
ATOM 1525 O O . HIS B 1 43 ? -7.398 -10.5 -8.781 1 98 43 HIS B O 1
ATOM 1531 N N . ARG B 1 44 ? -9.117 -11.945 -8.781 1 98.62 44 ARG B N 1
ATOM 1532 C CA . ARG B 1 44 ? -9.961 -11.125 -7.914 1 98.62 44 ARG B CA 1
ATOM 1533 C C . ARG B 1 44 ? -9.758 -11.484 -6.449 1 98.62 44 ARG B C 1
ATOM 1535 O O . ARG B 1 44 ? -9.656 -12.664 -6.105 1 98.62 44 ARG B O 1
ATOM 1542 N N . THR B 1 45 ? -9.688 -10.555 -5.617 1 98.81 45 THR B N 1
ATOM 1543 C CA . THR B 1 45 ? -9.602 -10.742 -4.172 1 98.81 45 THR B CA 1
ATOM 1544 C C . THR B 1 45 ? -10.648 -9.906 -3.451 1 98.81 45 THR B C 1
ATOM 1546 O O . THR B 1 45 ? -10.852 -8.734 -3.775 1 98.81 45 THR B O 1
ATOM 1549 N N . GLU B 1 46 ? -11.359 -10.469 -2.6 1 98.88 46 GLU B N 1
ATOM 1550 C CA . GLU B 1 46 ? -12.281 -9.773 -1.698 1 98.88 46 GLU B CA 1
ATOM 1551 C C . GLU B 1 46 ? -11.742 -9.758 -0.271 1 98.88 46 GLU B C 1
ATOM 1553 O O . GLU B 1 46 ? -11.648 -10.797 0.379 1 98.88 46 GLU B O 1
ATOM 1558 N N . VAL B 1 47 ? -11.438 -8.602 0.205 1 98.88 47 VAL B N 1
ATOM 1559 C CA . VAL B 1 47 ? -10.773 -8.445 1.492 1 98.88 47 VAL B CA 1
ATOM 1560 C C . VAL B 1 47 ? -11.766 -7.91 2.525 1 98.88 47 VAL B C 1
ATOM 1562 O O . VAL B 1 47 ? -12.484 -6.945 2.262 1 98.88 47 VAL B O 1
ATOM 1565 N N . ALA B 1 48 ? -11.812 -8.594 3.604 1 98.81 48 ALA B N 1
ATOM 1566 C CA . ALA B 1 48 ? -12.492 -8.047 4.781 1 98.81 48 ALA B CA 1
ATOM 1567 C C . ALA B 1 48 ? -11.523 -7.234 5.637 1 98.81 48 ALA B C 1
ATOM 1569 O O . ALA B 1 48 ? -10.633 -7.793 6.281 1 98.81 48 ALA B O 1
ATOM 1570 N N . ALA B 1 49 ? -11.695 -5.949 5.656 1 97.75 49 ALA B N 1
ATOM 1571 C CA . ALA B 1 49 ? -10.883 -5.008 6.426 1 97.75 49 ALA B CA 1
ATOM 1572 C C . ALA B 1 49 ? -11.719 -4.32 7.504 1 97.75 49 ALA B C 1
ATOM 1574 O O . ALA B 1 49 ? -12.25 -3.232 7.285 1 97.75 49 ALA B O 1
ATOM 1575 N N . GLY B 1 50 ? -11.734 -4.883 8.672 1 95.38 50 GLY B N 1
ATOM 1576 C CA . GLY B 1 50 ? -12.695 -4.414 9.664 1 95.38 50 GLY B CA 1
ATOM 1577 C C . GLY B 1 50 ? -14.133 -4.562 9.211 1 95.38 50 GLY B C 1
ATOM 1578 O O . GLY B 1 50 ? -14.562 -5.652 8.828 1 95.38 50 GLY B O 1
ATOM 1579 N N . SER B 1 51 ? -14.836 -3.451 9.211 1 96.12 51 SER B N 1
ATOM 1580 C CA . SER B 1 51 ? -16.234 -3.482 8.805 1 96.12 51 SER B CA 1
ATOM 1581 C C . SER B 1 51 ? -16.391 -3.256 7.309 1 96.12 51 SER B C 1
ATOM 1583 O O . SER B 1 51 ? -17.5 -3.221 6.789 1 96.12 51 SER B O 1
ATOM 1585 N N . PHE B 1 52 ? -15.289 -3.146 6.578 1 98.19 52 PHE B N 1
ATOM 1586 C CA . PHE B 1 52 ? -15.336 -2.797 5.164 1 98.19 52 PHE B CA 1
ATOM 1587 C C . PHE B 1 52 ? -14.953 -3.992 4.297 1 98.19 52 PHE B C 1
ATOM 1589 O O . PHE B 1 52 ? -14.211 -4.871 4.738 1 98.19 52 PHE B O 1
ATOM 1596 N N . GLN B 1 53 ? -15.516 -4.012 3.143 1 98.38 53 GLN B N 1
ATOM 1597 C CA . GLN B 1 53 ? -15.125 -4.953 2.098 1 98.38 53 GLN B CA 1
ATOM 1598 C C . GLN B 1 53 ? -14.375 -4.242 0.973 1 98.38 53 GLN B C 1
ATOM 1600 O O . GLN B 1 53 ? -14.875 -3.26 0.416 1 98.38 53 GLN B O 1
ATOM 1605 N N . VAL B 1 54 ? -13.219 -4.695 0.729 1 98.5 54 VAL B N 1
ATOM 1606 C CA . VAL B 1 54 ? -12.406 -4.156 -0.351 1 98.5 54 VAL B CA 1
ATOM 1607 C C . VAL B 1 54 ? -12.258 -5.191 -1.462 1 98.5 54 VAL B C 1
ATOM 1609 O O . VAL B 1 54 ? -11.812 -6.316 -1.219 1 98.5 54 VAL B O 1
ATOM 1612 N N . VAL B 1 55 ? -12.664 -4.84 -2.639 1 98.75 55 VAL B N 1
ATOM 1613 C CA . VAL B 1 55 ? -12.516 -5.719 -3.793 1 98.75 55 VAL B CA 1
ATOM 1614 C C . VAL B 1 55 ? -11.359 -5.234 -4.664 1 98.75 55 VAL B C 1
ATOM 1616 O O . VAL B 1 55 ? -11.273 -4.047 -4.992 1 98.75 55 VAL B O 1
ATOM 1619 N N . LEU B 1 56 ? -10.484 -6.137 -4.984 1 98.81 56 LEU B N 1
ATOM 1620 C CA . LEU B 1 56 ? -9.367 -5.863 -5.879 1 98.81 56 LEU B CA 1
ATOM 1621 C C . LEU B 1 56 ? -9.344 -6.852 -7.039 1 98.81 56 LEU B C 1
ATOM 1623 O O . LEU B 1 56 ? -9.727 -8.008 -6.879 1 98.81 56 LEU B O 1
ATOM 1627 N N . ASP B 1 57 ? -8.891 -6.348 -8.203 1 98.75 57 ASP B N 1
ATOM 1628 C CA . ASP B 1 57 ? -8.852 -7.223 -9.367 1 98.75 57 ASP B CA 1
ATOM 1629 C C . ASP B 1 57 ? -7.777 -6.766 -10.359 1 98.75 57 ASP B C 1
ATOM 1631 O O . ASP B 1 57 ? -7.344 -5.613 -10.328 1 98.75 57 ASP B O 1
ATOM 1635 N N . ALA B 1 58 ? -7.348 -7.668 -11.164 1 97.31 58 ALA B N 1
ATOM 1636 C CA . ALA B 1 58 ? -6.383 -7.32 -12.203 1 97.31 58 ALA B CA 1
ATOM 1637 C C . ALA B 1 58 ? -7.07 -6.691 -13.406 1 97.31 58 ALA B C 1
ATOM 1639 O O . ALA B 1 58 ? -8.273 -6.875 -13.609 1 97.31 58 ALA B O 1
ATOM 1640 N N . GLY B 1 59 ? -6.301 -5.945 -14.133 1 93.69 59 GLY B N 1
ATOM 1641 C CA . GLY B 1 59 ? -6.789 -5.465 -15.414 1 93.69 59 GLY B CA 1
ATOM 1642 C C . GLY B 1 59 ? -6.992 -6.574 -16.438 1 93.69 59 GLY B C 1
ATOM 1643 O O . GLY B 1 59 ? -6.48 -7.684 -16.25 1 93.69 59 GLY B O 1
ATOM 1644 N N . ARG B 1 60 ? -7.582 -6.188 -17.438 1 91.38 60 ARG B N 1
ATOM 1645 C CA . ARG B 1 60 ? -7.895 -7.18 -18.469 1 91.38 60 ARG B CA 1
ATOM 1646 C C . ARG B 1 60 ? -6.629 -7.672 -19.156 1 91.38 60 ARG B C 1
ATOM 1648 O O . ARG B 1 60 ? -6.555 -8.828 -19.578 1 91.38 60 ARG B O 1
ATOM 1655 N N . ALA B 1 61 ? -5.598 -6.789 -19.203 1 86.81 61 ALA B N 1
ATOM 1656 C CA . ALA B 1 61 ? -4.328 -7.152 -19.828 1 86.81 61 ALA B CA 1
ATOM 1657 C C . ALA B 1 61 ? -3.662 -8.305 -19.078 1 86.81 61 ALA B C 1
ATOM 1659 O O . ALA B 1 61 ? -2.918 -9.086 -19.672 1 86.81 61 ALA B O 1
ATOM 1660 N N . LEU B 1 62 ? -4.016 -8.469 -17.812 1 90.5 62 LEU B N 1
ATOM 1661 C CA . LEU B 1 62 ? -3.445 -9.539 -17 1 90.5 62 LEU B CA 1
ATOM 1662 C C . LEU B 1 62 ? -4.438 -10.688 -16.828 1 90.5 62 LEU B C 1
ATOM 1664 O O . LE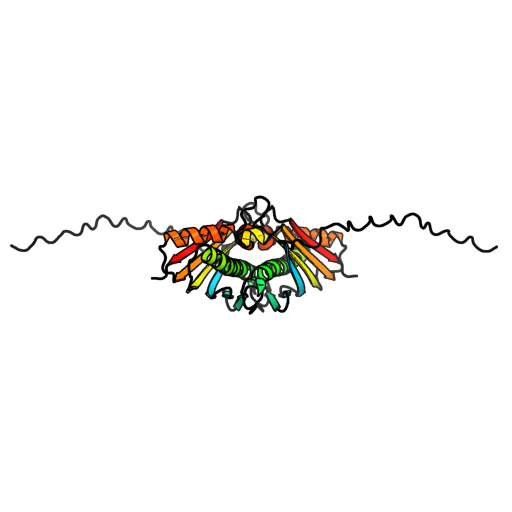U B 1 62 ? -4.168 -11.648 -16.109 1 90.5 62 LEU B O 1
ATOM 1668 N N . GLY B 1 63 ? -5.598 -10.547 -17.469 1 91.88 63 GLY B N 1
ATOM 1669 C CA . GLY B 1 63 ? -6.586 -11.617 -17.406 1 91.88 63 GLY B CA 1
ATOM 1670 C C . GLY B 1 63 ? -7.648 -11.383 -16.344 1 91.88 63 GLY B C 1
ATOM 1671 O O . GLY B 1 63 ? -8.508 -12.234 -16.125 1 91.88 63 GLY B O 1
ATOM 1672 N N . GLY B 1 64 ? -7.598 -10.336 -15.641 1 96 64 GLY B N 1
ATOM 1673 C CA . GLY B 1 64 ? -8.625 -10.016 -14.664 1 96 64 GLY B CA 1
ATOM 1674 C C . GLY B 1 64 ? -9.891 -9.477 -15.289 1 96 64 GLY B C 1
ATOM 1675 O O . GLY B 1 64 ? -9.992 -9.367 -16.516 1 96 64 GLY B O 1
ATOM 1676 N N . GLN B 1 65 ? -10.867 -9.148 -14.445 1 96.75 65 GLN B N 1
ATOM 1677 C CA . GLN B 1 65 ? -12.172 -8.68 -14.914 1 96.75 65 GLN B CA 1
ATOM 1678 C C . GLN B 1 65 ? -12.391 -7.219 -14.539 1 96.75 65 GLN B C 1
ATOM 1680 O O . GLN B 1 65 ? -13.469 -6.664 -14.789 1 96.75 65 GLN B O 1
ATOM 1685 N N . GLU B 1 66 ? -11.461 -6.602 -13.898 1 96.56 66 GLU B N 1
ATOM 1686 C CA . GLU B 1 66 ? -11.57 -5.207 -13.484 1 96.56 66 GLU B CA 1
ATOM 1687 C C . GLU B 1 66 ? -12.836 -4.973 -12.672 1 96.56 66 GLU B C 1
ATOM 1689 O O . GLU B 1 66 ? -13.547 -3.988 -12.898 1 96.56 66 GLU B O 1
ATOM 1694 N N . SER B 1 67 ? -13.109 -5.875 -11.789 1 98 67 SER B N 1
ATOM 1695 C CA . SER B 1 67 ? -14.281 -5.758 -10.93 1 98 67 SER B CA 1
ATOM 1696 C C . SER B 1 67 ? -14.008 -4.84 -9.742 1 98 67 SER B C 1
ATOM 1698 O O . SER B 1 67 ? -14.906 -4.57 -8.938 1 98 67 SER B O 1
ATOM 1700 N N . GLY B 1 68 ? -12.875 -4.359 -9.602 1 98.25 68 GLY B N 1
ATOM 1701 C CA . GLY B 1 68 ? -12.375 -3.379 -8.648 1 98.25 68 GLY B CA 1
ATOM 1702 C C . GLY B 1 68 ? -11.031 -2.789 -9.047 1 98.25 68 GLY B C 1
ATOM 1703 O O . GLY B 1 68 ? -10.453 -3.18 -10.062 1 98.25 68 GLY B O 1
ATOM 1704 N N . PRO B 1 69 ? -10.602 -1.794 -8.281 1 98.62 69 PRO B N 1
ATOM 1705 C CA . PRO B 1 69 ? -9.266 -1.284 -8.57 1 98.62 69 PRO B CA 1
ATOM 1706 C C . PRO B 1 69 ? -8.188 -2.371 -8.508 1 98.62 69 PRO B C 1
ATOM 1708 O O . PRO B 1 69 ? -8.375 -3.385 -7.824 1 98.62 69 PRO B O 1
ATOM 1711 N N . SER B 1 70 ? -7.164 -2.145 -9.258 1 98.56 70 SER B N 1
ATOM 1712 C CA . SER B 1 70 ? -6.027 -3.051 -9.148 1 98.56 70 SER B CA 1
ATOM 1713 C C . SER B 1 70 ? -5.324 -2.889 -7.801 1 98.56 70 SER B C 1
ATOM 1715 O O . SER B 1 70 ? -5.43 -1.84 -7.164 1 98.56 70 SER B O 1
ATOM 1717 N N . PRO B 1 71 ? -4.598 -3.967 -7.379 1 98.75 71 PRO B N 1
ATOM 1718 C CA . PRO B 1 71 ? -3.836 -3.838 -6.137 1 98.75 71 PRO B CA 1
ATOM 1719 C C . PRO B 1 71 ? -2.863 -2.662 -6.156 1 98.75 71 PRO B C 1
ATOM 1721 O O . PRO B 1 71 ? -2.674 -1.993 -5.137 1 98.75 71 PRO B O 1
ATOM 1724 N N . VAL B 1 72 ? -2.246 -2.318 -7.293 1 98.69 72 VAL B N 1
ATOM 1725 C CA . VAL B 1 72 ? -1.276 -1.229 -7.352 1 98.69 72 VAL B CA 1
ATOM 1726 C C . VAL B 1 72 ? -2.002 0.112 -7.273 1 98.69 72 VAL B C 1
ATOM 1728 O O . VAL B 1 72 ? -1.475 1.076 -6.711 1 98.69 72 VAL B O 1
ATOM 1731 N N . GLN B 1 73 ? -3.225 0.187 -7.82 1 98.75 73 GLN B N 1
ATOM 1732 C CA . GLN B 1 73 ? -4.047 1.372 -7.602 1 98.75 73 GLN B CA 1
ATOM 1733 C C . GLN B 1 73 ? -4.398 1.537 -6.125 1 98.75 73 GLN B C 1
ATOM 1735 O O . GLN B 1 73 ? -4.328 2.645 -5.586 1 98.75 73 GLN B O 1
ATOM 1740 N N . ALA B 1 74 ? -4.781 0.459 -5.496 1 98.88 74 ALA B N 1
ATOM 1741 C CA . ALA B 1 74 ? -5.074 0.498 -4.062 1 98.88 74 ALA B CA 1
ATOM 1742 C C . ALA B 1 74 ? -3.84 0.891 -3.26 1 98.88 74 ALA B C 1
ATOM 1744 O O . ALA B 1 74 ? -3.939 1.644 -2.287 1 98.88 74 ALA B O 1
ATOM 1745 N N . PHE B 1 75 ? -2.686 0.404 -3.643 1 98.94 75 PHE B N 1
ATOM 1746 C CA . PHE B 1 75 ? -1.419 0.692 -2.98 1 98.94 75 PHE B CA 1
ATOM 1747 C C . PHE B 1 75 ? -1.107 2.184 -3.033 1 98.94 75 PHE B C 1
ATOM 1749 O O . PHE B 1 75 ? -0.926 2.822 -1.993 1 98.94 75 PHE B O 1
ATOM 1756 N N . VAL B 1 76 ? -1.147 2.787 -4.199 1 98.94 76 VAL B N 1
ATOM 1757 C CA . VAL B 1 76 ? -0.862 4.211 -4.34 1 98.94 76 VAL B CA 1
ATOM 1758 C C . VAL B 1 76 ? -1.948 5.027 -3.645 1 98.94 76 VAL B C 1
ATOM 1760 O O . VAL B 1 76 ? -1.659 6.047 -3.014 1 98.94 76 VAL B O 1
ATOM 1763 N N . SER B 1 77 ? -3.211 4.574 -3.723 1 98.94 77 SER B N 1
ATOM 1764 C CA . SER B 1 77 ? -4.297 5.23 -3 1 98.94 77 SER B CA 1
ATOM 1765 C C . SER B 1 77 ? -4.016 5.273 -1.501 1 98.94 77 SER B C 1
ATOM 1767 O O . SER B 1 77 ? -4.293 6.273 -0.84 1 98.94 77 SER B O 1
ATOM 1769 N N . SER B 1 78 ? -3.504 4.152 -0.964 1 98.94 78 SER B N 1
ATOM 1770 C CA . SER B 1 78 ? -3.229 4.078 0.467 1 98.94 78 SER B CA 1
ATOM 1771 C C . SER B 1 78 ? -2.17 5.094 0.879 1 98.94 78 SER B C 1
ATOM 1773 O O . SER B 1 78 ? -2.24 5.664 1.97 1 98.94 78 SER B O 1
ATOM 1775 N N . ILE B 1 79 ? -1.185 5.336 0.024 1 98.94 79 ILE B N 1
ATOM 1776 C CA . ILE B 1 79 ? -0.142 6.312 0.305 1 98.94 79 ILE B CA 1
ATOM 1777 C C . ILE B 1 79 ? -0.742 7.719 0.319 1 98.94 79 ILE B C 1
ATOM 1779 O O . ILE B 1 79 ? -0.427 8.523 1.195 1 98.94 79 ILE B O 1
ATOM 1783 N N . VAL B 1 80 ? -1.645 7.996 -0.622 1 98.94 80 VAL B N 1
ATOM 1784 C CA . VAL B 1 80 ? -2.314 9.289 -0.657 1 98.94 80 VAL B CA 1
ATOM 1785 C C . VAL B 1 80 ? -3.137 9.484 0.615 1 98.94 80 VAL B C 1
ATOM 1787 O O . VAL B 1 80 ? -3.049 10.523 1.269 1 98.94 80 VAL B O 1
ATOM 1790 N N . GLY B 1 81 ? -3.924 8.477 0.955 1 98.88 81 GLY B N 1
ATOM 1791 C CA . GLY B 1 81 ? -4.738 8.555 2.156 1 98.88 81 GLY B CA 1
ATOM 1792 C C . GLY B 1 81 ? -3.922 8.719 3.422 1 98.88 81 GLY B C 1
ATOM 1793 O O . GLY B 1 81 ? -4.293 9.5 4.309 1 98.88 81 GLY B O 1
ATOM 1794 N N . CYS B 1 82 ? -2.854 7.98 3.496 1 98.81 82 CYS B N 1
ATOM 1795 C CA . CYS B 1 82 ? -1.979 8.094 4.656 1 98.81 82 CYS B CA 1
ATOM 1796 C C . CYS B 1 82 ? -1.363 9.492 4.742 1 98.81 82 CYS B C 1
ATOM 1798 O O . CYS B 1 82 ? -1.223 10.047 5.832 1 98.81 82 CYS B O 1
ATOM 1800 N N . SER B 1 83 ? -0.896 10.016 3.596 1 98.81 83 SER B N 1
ATOM 1801 C CA . SER B 1 83 ? -0.352 11.367 3.545 1 98.81 83 SER B CA 1
ATOM 1802 C C . SER B 1 83 ? -1.38 12.398 4.008 1 98.81 83 SER B C 1
ATOM 1804 O O . SER B 1 83 ? -1.046 13.328 4.738 1 98.81 83 SER B O 1
ATOM 1806 N N . GLN B 1 84 ? -2.611 12.211 3.623 1 98.75 84 GLN B N 1
ATOM 1807 C CA . GLN B 1 84 ? -3.686 13.109 4.023 1 98.75 84 GLN B CA 1
ATOM 1808 C C . GLN B 1 84 ? -3.863 13.117 5.539 1 98.75 84 GLN B C 1
ATOM 1810 O O . GLN B 1 84 ? -3.879 14.18 6.164 1 98.75 84 GLN B O 1
ATOM 1815 N N . ILE B 1 85 ? -3.986 11.945 6.117 1 98.69 85 ILE B N 1
ATOM 1816 C CA . ILE B 1 85 ? -4.219 11.828 7.551 1 98.69 85 ILE B CA 1
ATOM 1817 C C . ILE B 1 85 ? -3.008 12.359 8.312 1 98.69 85 ILE B C 1
ATOM 1819 O O . ILE B 1 85 ? -3.152 13.156 9.242 1 98.69 85 ILE B O 1
ATOM 1823 N N . THR B 1 86 ? -1.801 11.961 7.906 1 98.62 86 THR B N 1
ATOM 1824 C CA . THR B 1 86 ? -0.575 12.383 8.57 1 98.62 86 THR B CA 1
ATOM 1825 C C . THR B 1 86 ? -0.395 13.891 8.469 1 98.62 86 THR B C 1
ATOM 1827 O O . THR B 1 86 ? -0.002 14.539 9.445 1 98.62 86 THR B O 1
ATOM 1830 N N . LEU B 1 87 ? -0.675 14.453 7.305 1 98.56 87 LEU B N 1
ATOM 1831 C CA . LEU B 1 87 ? -0.565 15.891 7.117 1 98.56 87 LEU B CA 1
ATOM 1832 C C . LEU B 1 87 ? -1.493 16.641 8.07 1 98.56 87 LEU B C 1
ATOM 1834 O O . LEU B 1 87 ? -1.122 17.672 8.617 1 98.56 87 LEU B O 1
ATOM 1838 N N . GLN B 1 88 ? -2.701 16.141 8.242 1 97.75 88 GLN B N 1
ATOM 1839 C CA . GLN B 1 88 ? -3.619 16.781 9.188 1 97.75 88 GLN B CA 1
ATOM 1840 C C . GLN B 1 88 ? -3.051 16.766 10.602 1 97.75 88 GLN B C 1
ATOM 1842 O O . GLN B 1 88 ? -3.162 17.75 11.328 1 97.75 88 GLN B O 1
ATOM 1847 N N . LEU B 1 89 ? -2.443 15.672 11 1 97.81 89 LEU B N 1
ATOM 1848 C CA . LEU B 1 89 ? -1.839 15.578 12.328 1 97.81 89 LEU B CA 1
ATOM 1849 C C . LEU B 1 89 ? -0.664 16.547 12.453 1 97.81 89 LEU B C 1
ATOM 1851 O O . LEU B 1 89 ? -0.551 17.266 13.453 1 97.81 89 LEU B O 1
ATOM 1855 N N . VAL B 1 90 ? 0.213 16.578 11.445 1 98.19 90 VAL B N 1
ATOM 1856 C CA . VAL B 1 90 ? 1.396 17.422 11.422 1 98.19 90 VAL B CA 1
ATOM 1857 C C . VAL B 1 90 ? 0.977 18.891 11.453 1 98.19 90 VAL B C 1
ATOM 1859 O O . VAL B 1 90 ? 1.549 19.703 12.195 1 98.19 90 VAL B O 1
ATOM 1862 N N . ALA B 1 91 ? -0.019 19.234 10.617 1 97.94 91 ALA B N 1
ATOM 1863 C CA . ALA B 1 91 ? -0.511 20.609 10.562 1 97.94 91 ALA B CA 1
ATOM 1864 C C . ALA B 1 91 ? -1.109 21.031 11.898 1 97.94 91 ALA B C 1
ATOM 1866 O O . ALA B 1 91 ? -0.874 22.156 12.367 1 97.94 91 ALA B O 1
ATOM 1867 N N . HIS B 1 92 ? -1.862 20.156 12.461 1 96.56 92 HIS B N 1
ATOM 1868 C CA . HIS B 1 92 ? -2.445 20.422 13.773 1 96.56 92 HIS B CA 1
ATOM 1869 C C . HIS B 1 92 ? -1.363 20.719 14.805 1 96.56 92 HIS B C 1
ATOM 1871 O O . HIS B 1 92 ? -1.458 21.703 15.547 1 96.56 92 HIS B O 1
ATOM 1877 N N . ASP B 1 93 ? -0.335 19.922 14.844 1 97.19 93 ASP B N 1
ATOM 1878 C CA . ASP B 1 93 ? 0.775 20.094 15.781 1 97.19 93 ASP B CA 1
ATOM 1879 C C . ASP B 1 93 ? 1.492 21.422 15.547 1 97.19 93 ASP B C 1
ATOM 1881 O O . ASP B 1 93 ? 2.025 22.016 16.484 1 97.19 93 ASP B O 1
ATOM 1885 N N . ALA B 1 94 ? 1.459 21.922 14.305 1 97.25 94 ALA B N 1
ATOM 1886 C CA . ALA B 1 94 ? 2.164 23.141 13.922 1 97.25 94 ALA B CA 1
ATOM 1887 C C . ALA B 1 94 ? 1.256 24.359 14.047 1 97.25 94 ALA B C 1
ATOM 1889 O O . ALA B 1 94 ? 1.682 25.484 13.789 1 97.25 94 ALA B O 1
ATOM 1890 N N . GLY B 1 95 ? -0.029 24.094 14.328 1 96.69 95 GLY B N 1
ATOM 1891 C CA . GLY B 1 95 ? -0.975 25.188 14.469 1 96.69 95 GLY B CA 1
ATOM 1892 C C . GLY B 1 95 ? -1.438 25.75 13.133 1 96.69 95 GLY B C 1
ATOM 1893 O O . GLY B 1 95 ? -1.772 26.938 13.031 1 96.69 95 GLY B O 1
ATOM 1894 N N . VAL B 1 96 ? -1.348 24.984 12.094 1 96.62 96 VAL B N 1
ATOM 1895 C CA . VAL B 1 96 ? -1.759 25.406 10.75 1 96.62 96 VAL B CA 1
ATOM 1896 C C . VAL B 1 96 ? -3.105 24.766 10.406 1 96.62 96 VAL B C 1
ATOM 1898 O O . VAL B 1 96 ? -3.285 23.562 10.555 1 96.62 96 VAL B O 1
ATOM 1901 N N . GLN B 1 97 ? -4.031 25.531 9.969 1 93.88 97 GLN B N 1
ATOM 1902 C CA . GLN B 1 97 ? -5.309 25.031 9.477 1 93.88 97 GLN B CA 1
ATOM 1903 C C . GLN B 1 97 ? -5.27 24.812 7.969 1 93.88 97 GLN B C 1
ATOM 1905 O O . GLN B 1 97 ? -4.902 25.719 7.215 1 93.88 97 GLN B O 1
ATOM 1910 N N . LEU B 1 98 ? -5.652 23.594 7.66 1 94.62 98 LEU B N 1
ATOM 1911 C CA . LEU B 1 98 ? -5.66 23.266 6.242 1 94.62 98 LEU B CA 1
ATOM 1912 C C . LEU B 1 98 ? -7.086 23.156 5.719 1 94.62 98 LEU B C 1
ATOM 1914 O O . LEU B 1 98 ? -7.977 22.672 6.43 1 94.62 98 LEU B O 1
ATOM 1918 N N . GLY B 1 99 ? -7.363 23.656 4.539 1 92.81 99 GLY B N 1
ATOM 1919 C CA . GLY B 1 99 ? -8.609 23.344 3.844 1 92.81 99 GLY B CA 1
ATOM 1920 C C . GLY B 1 99 ? -8.555 22.047 3.078 1 92.81 99 GLY B C 1
ATOM 1921 O O . GLY B 1 99 ? -7.793 21.141 3.434 1 92.81 99 GLY B O 1
ATOM 1922 N N . ASP B 1 100 ? -9.453 21.922 2.145 1 96.19 100 ASP B N 1
ATOM 1923 C CA . ASP B 1 100 ? -9.438 20.734 1.289 1 96.19 100 ASP B CA 1
ATOM 1924 C C . ASP B 1 100 ? -8.156 20.672 0.455 1 96.19 100 ASP B C 1
ATOM 1926 O O . ASP B 1 100 ? -7.613 21.719 0.074 1 96.19 100 ASP B O 1
ATOM 1930 N N . ILE B 1 101 ? -7.73 19.547 0.262 1 98.38 101 ILE B N 1
ATOM 1931 C CA . ILE B 1 101 ? -6.5 19.344 -0.494 1 98.38 101 ILE B CA 1
ATOM 1932 C C . ILE B 1 101 ? -6.809 18.578 -1.777 1 98.38 101 ILE B C 1
ATOM 1934 O O . ILE B 1 101 ? -7.551 17.594 -1.757 1 98.38 101 ILE B O 1
ATOM 1938 N N . SER B 1 102 ? -6.336 19.031 -2.914 1 98.75 102 SER B N 1
ATOM 1939 C CA . SER B 1 102 ? -6.359 18.281 -4.168 1 98.75 102 SER B CA 1
ATOM 1940 C C . SER B 1 102 ? -5.055 17.531 -4.383 1 98.75 102 SER B C 1
ATOM 1942 O O . SER B 1 102 ? -3.982 18.141 -4.445 1 98.75 102 SER B O 1
ATOM 1944 N N . TRP B 1 103 ? -5.176 16.25 -4.508 1 98.88 103 TRP B N 1
ATOM 1945 C CA . TRP B 1 103 ? -3.99 15.406 -4.656 1 98.88 103 TRP B CA 1
ATOM 1946 C C . TRP B 1 103 ? -3.854 14.906 -6.09 1 98.88 103 TRP B C 1
ATOM 1948 O O . TRP B 1 103 ? -4.848 14.57 -6.734 1 98.88 103 TRP B O 1
ATOM 1958 N N . VAL B 1 104 ? -2.656 14.852 -6.559 1 98.94 104 VAL B N 1
ATOM 1959 C CA . VAL B 1 104 ? -2.258 14.086 -7.742 1 98.94 104 VAL B CA 1
ATOM 1960 C C . VAL B 1 104 ? -1.15 13.102 -7.371 1 98.94 104 VAL B C 1
ATOM 1962 O O . VAL B 1 104 ? -0.197 13.461 -6.676 1 98.94 104 VAL B O 1
ATOM 1965 N N . ALA B 1 105 ? -1.33 11.898 -7.773 1 98.94 105 ALA B N 1
ATOM 1966 C CA . ALA B 1 105 ? -0.332 10.875 -7.492 1 98.94 105 ALA B CA 1
ATOM 1967 C C . ALA B 1 105 ? 0.009 10.078 -8.75 1 98.94 105 ALA B C 1
ATOM 1969 O O . ALA B 1 105 ? -0.829 9.93 -9.641 1 98.94 105 ALA B O 1
ATOM 1970 N N . HIS B 1 106 ? 1.233 9.625 -8.758 1 98.81 106 HIS B N 1
ATOM 1971 C CA . HIS B 1 106 ? 1.73 8.867 -9.898 1 98.81 106 HIS B CA 1
ATOM 1972 C C . HIS B 1 106 ? 2.752 7.82 -9.469 1 98.81 106 HIS B C 1
ATOM 1974 O O . HIS B 1 106 ? 3.803 8.164 -8.922 1 98.81 106 HIS B O 1
ATOM 1980 N N . GLY B 1 107 ? 2.439 6.551 -9.688 1 98.69 107 GLY B N 1
ATOM 1981 C CA . GLY B 1 107 ? 3.371 5.453 -9.484 1 98.69 107 GLY B CA 1
ATOM 1982 C C . GLY B 1 107 ? 3.842 4.816 -10.773 1 98.69 107 GLY B C 1
ATOM 1983 O O . GLY B 1 107 ? 3.098 4.773 -11.758 1 98.69 107 GLY B O 1
ATOM 1984 N N . VAL B 1 108 ? 5.078 4.34 -10.727 1 98.5 108 VAL B N 1
ATOM 1985 C CA . VAL B 1 108 ? 5.641 3.689 -11.906 1 98.5 108 VAL B CA 1
ATOM 1986 C C . VAL B 1 108 ? 6.41 2.438 -11.484 1 98.5 108 VAL B C 1
ATOM 1988 O O . VAL B 1 108 ? 7.176 2.467 -10.516 1 98.5 108 VAL B O 1
ATOM 1991 N N . PHE B 1 109 ? 6.164 1.349 -12.18 1 97.19 109 PHE B N 1
ATOM 1992 C CA . PHE B 1 109 ? 6.98 0.158 -11.977 1 97.19 109 PHE B CA 1
ATOM 1993 C C . PHE B 1 109 ? 7.152 -0.609 -13.281 1 97.19 109 PHE B C 1
ATOM 1995 O O . PHE B 1 109 ? 6.445 -0.356 -14.258 1 97.19 109 PHE B O 1
ATOM 2002 N N . ASP B 1 110 ? 8.195 -1.447 -13.312 1 95.81 110 ASP B N 1
ATOM 2003 C CA . ASP B 1 110 ? 8.508 -2.309 -14.445 1 95.81 110 ASP B CA 1
ATOM 2004 C C . ASP B 1 110 ? 7.785 -3.648 -14.344 1 95.81 110 ASP B C 1
ATOM 2006 O O . ASP B 1 110 ? 7.93 -4.359 -13.344 1 95.81 110 ASP B O 1
ATOM 2010 N N . THR B 1 111 ? 7.031 -4.047 -15.383 1 95.81 111 THR B N 1
ATOM 2011 C CA . THR B 1 111 ? 6.176 -5.227 -15.305 1 95.81 111 THR B CA 1
ATOM 2012 C C . THR B 1 111 ? 6.965 -6.488 -15.641 1 95.81 111 THR B C 1
ATOM 2014 O O . THR B 1 111 ? 6.465 -7.602 -15.469 1 95.81 111 THR B O 1
ATOM 2017 N N . ARG B 1 112 ? 8.164 -6.328 -16.062 1 95.75 112 ARG B N 1
ATOM 2018 C CA . ARG B 1 112 ? 8.906 -7.461 -16.609 1 95.75 112 ARG B CA 1
ATOM 2019 C C . ARG B 1 112 ? 9.125 -8.539 -15.547 1 95.75 112 ARG B C 1
ATOM 2021 O O . ARG B 1 112 ? 8.883 -9.719 -15.797 1 95.75 112 ARG B O 1
ATOM 2028 N N . ARG B 1 113 ? 9.508 -8.18 -14.328 1 96.31 113 ARG B N 1
ATOM 2029 C CA . ARG B 1 113 ? 9.711 -9.18 -13.281 1 96.31 113 ARG B CA 1
ATOM 2030 C C . ARG B 1 113 ? 8.391 -9.836 -12.891 1 96.31 113 ARG B C 1
ATOM 2032 O O . ARG B 1 113 ? 8.328 -11.055 -12.695 1 96.31 113 ARG B O 1
ATOM 2039 N N . LEU B 1 114 ? 7.359 -9.023 -12.852 1 96.94 114 LEU B N 1
ATOM 2040 C CA . LEU B 1 114 ? 6.027 -9.539 -12.562 1 96.94 114 LEU B CA 1
ATOM 2041 C C . LEU B 1 114 ? 5.633 -10.617 -13.57 1 96.94 114 LEU B C 1
ATOM 2043 O O . LEU B 1 114 ? 5.07 -11.648 -13.188 1 96.94 114 LEU B O 1
ATOM 2047 N N . LEU B 1 115 ? 6.07 -10.414 -14.773 1 95.62 115 LEU B N 1
ATOM 2048 C CA . LEU B 1 115 ? 5.66 -11.297 -15.859 1 95.62 115 LEU B CA 1
ATOM 2049 C C . LEU B 1 115 ? 6.684 -12.406 -16.078 1 95.62 115 LEU B C 1
ATOM 2051 O O . LEU B 1 115 ? 6.617 -13.141 -17.062 1 95.62 115 LEU B O 1
ATOM 2055 N N . GLY B 1 116 ? 7.719 -12.445 -15.219 1 95.19 116 GLY B N 1
ATOM 2056 C CA . GLY B 1 116 ? 8.555 -13.633 -15.188 1 95.19 116 GLY B CA 1
ATOM 2057 C C . GLY B 1 116 ? 9.93 -13.414 -15.781 1 95.19 116 GLY B C 1
ATOM 2058 O O . GLY B 1 116 ? 10.727 -14.352 -15.891 1 95.19 116 GLY B O 1
ATOM 2059 N N . SER B 1 117 ? 10.203 -12.133 -16.172 1 94.12 117 SER B N 1
ATOM 2060 C CA . SER B 1 117 ? 11.523 -11.859 -16.734 1 94.12 117 SER B CA 1
ATOM 2061 C C . SER B 1 117 ? 12.609 -11.945 -15.664 1 94.12 117 SER B C 1
ATOM 2063 O O . SER B 1 117 ? 12.398 -11.539 -14.523 1 94.12 117 SER B O 1
ATOM 2065 N N . SER B 1 118 ? 13.734 -12.453 -16.094 1 91.06 118 SER B N 1
ATOM 2066 C CA . SER B 1 118 ? 14.883 -12.523 -15.188 1 91.06 118 SER B CA 1
ATOM 2067 C C . SER B 1 118 ? 15.969 -11.539 -15.602 1 91.06 118 SER B C 1
ATOM 2069 O O . SER B 1 118 ? 17.109 -11.656 -15.164 1 91.06 118 SER B O 1
ATOM 2071 N N . GLU B 1 119 ? 15.648 -10.625 -16.422 1 92 119 GLU B N 1
ATOM 2072 C CA . GLU B 1 119 ? 16.625 -9.633 -16.828 1 92 119 GLU B CA 1
ATOM 2073 C C . GLU B 1 119 ? 17.156 -8.836 -15.641 1 92 119 GLU B C 1
ATOM 2075 O O . GLU B 1 119 ? 16.391 -8.445 -14.758 1 92 119 GLU B O 1
ATOM 2080 N N . ALA B 1 120 ? 18.391 -8.547 -15.625 1 89.44 120 ALA B N 1
ATOM 2081 C CA . ALA B 1 120 ? 19.062 -7.945 -14.477 1 89.44 120 ALA B CA 1
ATOM 2082 C C . ALA B 1 120 ? 18.609 -6.504 -14.266 1 89.44 120 ALA B C 1
ATOM 2084 O O . ALA B 1 120 ? 18.609 -6 -13.141 1 89.44 120 ALA B O 1
ATOM 2085 N N . ASP B 1 121 ? 18.219 -5.887 -15.32 1 90.69 121 ASP B N 1
ATOM 2086 C CA . ASP B 1 121 ? 17.859 -4.477 -15.195 1 90.69 121 ASP B CA 1
ATOM 2087 C C . ASP B 1 121 ? 16.375 -4.309 -14.875 1 90.69 121 ASP B C 1
ATOM 2089 O O . ASP B 1 121 ? 15.906 -3.193 -14.656 1 90.69 121 ASP B O 1
ATOM 2093 N N . ALA B 1 122 ? 15.68 -5.418 -14.828 1 92.5 122 ALA B N 1
ATOM 2094 C CA . ALA B 1 122 ? 14.258 -5.367 -14.469 1 92.5 122 ALA B CA 1
ATOM 2095 C C . ALA B 1 122 ? 14.07 -5.371 -12.953 1 92.5 122 ALA B C 1
ATOM 2097 O O . ALA B 1 122 ? 14.18 -6.414 -12.312 1 92.5 122 ALA B O 1
ATOM 2098 N N . SER B 1 123 ? 13.812 -4.219 -12.484 1 93.5 123 SER B N 1
ATOM 2099 C CA . SER B 1 123 ? 13.57 -4.117 -11.047 1 93.5 123 SER B CA 1
ATOM 2100 C C . SER B 1 123 ? 12.18 -4.621 -10.688 1 93.5 123 SER B C 1
ATOM 2102 O O . SER B 1 123 ? 11.195 -4.277 -11.352 1 93.5 123 SER B O 1
ATOM 2104 N N . PRO B 1 124 ? 12.055 -5.438 -9.656 1 94.56 124 PRO B N 1
ATOM 2105 C CA . PRO B 1 124 ? 10.734 -5.918 -9.227 1 94.56 124 PRO B CA 1
ATOM 2106 C C . PRO B 1 124 ? 9.969 -4.887 -8.406 1 94.56 124 PRO B C 1
ATOM 2108 O O . PRO B 1 124 ? 8.828 -5.133 -8.008 1 94.56 124 PRO B O 1
ATOM 2111 N N . ARG B 1 125 ? 10.555 -3.752 -8.188 1 97.38 125 ARG B N 1
ATOM 2112 C CA . ARG B 1 125 ? 10.008 -2.73 -7.301 1 97.38 125 ARG B CA 1
ATOM 2113 C C . ARG B 1 125 ? 9.391 -1.586 -8.102 1 97.38 125 ARG B C 1
ATOM 2115 O O . ARG B 1 125 ? 9.625 -1.462 -9.305 1 97.38 125 ARG B O 1
ATOM 2122 N N . PHE B 1 126 ? 8.539 -0.821 -7.414 1 98.62 126 PHE B N 1
ATOM 2123 C CA . PHE B 1 126 ? 8.195 0.476 -7.984 1 98.62 126 PHE B CA 1
ATOM 2124 C C . PHE B 1 126 ? 9.453 1.31 -8.219 1 98.62 126 PHE B C 1
ATOM 2126 O O . PHE B 1 126 ? 10.359 1.327 -7.383 1 98.62 126 PHE B O 1
ATOM 2133 N N . HIS B 1 127 ? 9.516 1.97 -9.344 1 98.19 127 HIS B N 1
ATOM 2134 C CA . HIS B 1 127 ? 10.594 2.906 -9.625 1 98.19 127 HIS B CA 1
ATOM 2135 C C . HIS B 1 127 ? 10.383 4.227 -8.891 1 98.19 127 HIS B C 1
ATOM 2137 O O . HIS B 1 127 ? 11.312 4.738 -8.25 1 98.19 127 HIS B O 1
ATOM 2143 N N . SER B 1 128 ? 9.141 4.688 -9.008 1 98.75 128 SER B N 1
ATOM 2144 C CA . SER B 1 128 ? 8.859 5.98 -8.391 1 98.75 128 SER B CA 1
ATOM 2145 C C . SER B 1 128 ? 7.398 6.078 -7.953 1 98.75 128 SER B C 1
ATOM 2147 O O . SER B 1 128 ? 6.531 5.41 -8.523 1 98.75 128 SER B O 1
A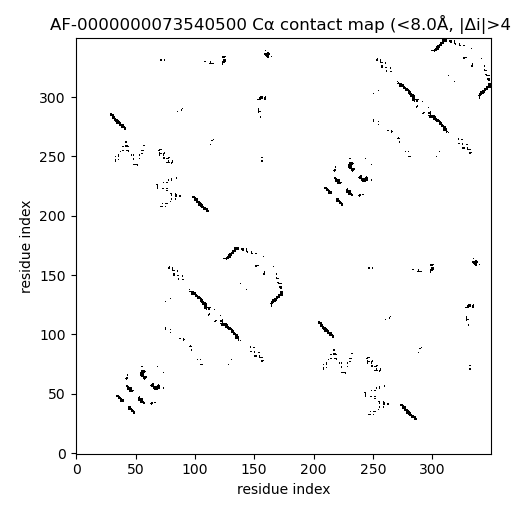TOM 2149 N N . ILE B 1 129 ? 7.148 6.812 -6.953 1 98.88 129 ILE B N 1
ATOM 2150 C CA . ILE B 1 129 ? 5.844 7.262 -6.48 1 98.88 129 ILE B CA 1
ATOM 2151 C C . ILE B 1 129 ? 5.906 8.75 -6.125 1 98.88 129 ILE B C 1
ATOM 2153 O O . ILE B 1 129 ? 6.637 9.141 -5.211 1 98.88 129 ILE B O 1
ATOM 2157 N N . ALA B 1 130 ? 5.203 9.555 -6.832 1 98.88 130 ALA B N 1
ATOM 2158 C CA . ALA B 1 130 ? 5.18 11 -6.617 1 98.88 130 ALA B CA 1
ATOM 2159 C C . ALA B 1 130 ? 3.781 11.477 -6.242 1 98.88 130 ALA B C 1
ATOM 2161 O O . ALA B 1 130 ? 2.803 11.141 -6.914 1 98.88 130 ALA B O 1
ATOM 2162 N N . ILE B 1 131 ? 3.707 12.234 -5.207 1 98.88 131 ILE B N 1
ATOM 2163 C CA . ILE B 1 131 ? 2.443 12.758 -4.699 1 98.88 131 ILE B CA 1
ATOM 2164 C C . ILE B 1 131 ? 2.535 14.273 -4.543 1 98.88 131 ILE B C 1
ATOM 2166 O O . ILE B 1 131 ? 3.512 14.789 -3.996 1 98.88 131 ILE B O 1
ATOM 2170 N N . THR B 1 132 ? 1.558 14.961 -5.051 1 98.94 132 THR B N 1
ATOM 2171 C CA . THR B 1 132 ? 1.483 16.406 -4.898 1 98.94 132 THR B CA 1
ATOM 2172 C C . THR B 1 132 ? 0.114 16.828 -4.375 1 98.94 132 THR B C 1
ATOM 2174 O O . THR B 1 132 ? -0.916 16.422 -4.914 1 98.94 132 THR B O 1
ATOM 2177 N N . GLY B 1 133 ? 0.161 17.609 -3.385 1 98.81 133 GLY B N 1
ATOM 2178 C CA . GLY B 1 133 ? -1.056 18.188 -2.836 1 98.81 133 GLY B CA 1
ATOM 2179 C C . GLY B 1 133 ? -1.14 19.688 -3.021 1 98.81 133 GLY B C 1
ATOM 2180 O O . GLY B 1 133 ? -0.194 20.406 -2.703 1 98.81 133 GLY B O 1
ATOM 2181 N N . THR B 1 134 ? -2.203 20.109 -3.578 1 98.69 134 THR B N 1
ATOM 2182 C CA . THR B 1 134 ? -2.521 21.531 -3.633 1 98.69 134 THR B CA 1
ATOM 2183 C C . THR B 1 134 ? -3.406 21.938 -2.457 1 98.69 134 THR B C 1
ATOM 2185 O O . THR B 1 134 ? -4.52 21.422 -2.307 1 98.69 134 THR B O 1
ATOM 2188 N N . VAL B 1 135 ? -2.928 22.906 -1.731 1 96.62 135 VAL B N 1
ATOM 2189 C CA . VAL B 1 135 ? -3.531 23.188 -0.434 1 96.62 135 VAL B CA 1
ATOM 2190 C C . VAL B 1 135 ? -3.988 24.656 -0.385 1 96.62 135 VAL B C 1
ATOM 2192 O O . VAL B 1 135 ? -3.258 25.547 -0.803 1 96.62 135 VAL B O 1
ATOM 2195 N N . ALA B 1 136 ? -5.137 24.781 0.061 1 89.56 136 ALA B N 1
ATOM 2196 C CA . ALA B 1 136 ? -5.59 26.125 0.444 1 89.56 136 ALA B CA 1
ATOM 2197 C C . ALA B 1 136 ? -5.203 26.438 1.886 1 89.56 136 ALA B C 1
ATOM 2199 O O . ALA B 1 136 ? -5.723 25.828 2.822 1 89.56 136 ALA B O 1
ATOM 2200 N N . ALA B 1 137 ? -4.238 27.188 2.068 1 88.06 137 ALA B N 1
ATOM 2201 C CA . ALA B 1 137 ? -3.773 27.562 3.4 1 88.06 137 ALA B CA 1
ATOM 2202 C C . ALA B 1 137 ? -3.213 28.984 3.408 1 88.06 137 ALA B C 1
ATOM 2204 O O . ALA B 1 137 ? -2.715 29.469 2.387 1 88.06 137 ALA B O 1
ATOM 2205 N N . ASP B 1 138 ? -3.402 29.656 4.57 1 90.38 138 ASP B N 1
ATOM 2206 C CA . ASP B 1 138 ? -2.873 31 4.75 1 90.38 138 ASP B CA 1
ATOM 2207 C C . ASP B 1 138 ? -1.464 30.969 5.336 1 90.38 138 ASP B C 1
ATOM 2209 O O . ASP B 1 138 ? -1.214 31.531 6.402 1 90.38 138 ASP B O 1
ATOM 2213 N N . VAL B 1 139 ? -0.589 30.219 4.762 1 95.5 139 VAL B N 1
ATOM 2214 C CA . VAL B 1 139 ? 0.813 30.141 5.152 1 95.5 139 VAL B CA 1
ATOM 2215 C C . VAL B 1 139 ? 1.703 30.219 3.916 1 95.5 139 VAL B C 1
ATOM 2217 O O . VAL B 1 139 ? 1.266 29.891 2.809 1 95.5 139 VAL B O 1
ATOM 2220 N N . PRO B 1 140 ? 2.943 30.734 4.086 1 95.81 140 PRO B N 1
ATOM 2221 C CA . PRO B 1 140 ? 3.855 30.781 2.941 1 95.81 140 PRO B CA 1
ATOM 2222 C C . PRO B 1 140 ? 4.262 29.391 2.453 1 95.81 140 PRO B C 1
ATOM 2224 O O . PRO B 1 140 ? 4.102 28.406 3.18 1 95.81 140 PRO B O 1
ATOM 2227 N N . GLN B 1 141 ? 4.73 29.281 1.259 1 96.88 141 GLN B N 1
ATOM 2228 C CA . GLN B 1 141 ? 5.16 28.031 0.659 1 96.88 141 GLN B CA 1
ATOM 2229 C C . GLN B 1 141 ? 6.227 27.344 1.513 1 96.88 141 GLN B C 1
ATOM 2231 O O . GLN B 1 141 ? 6.27 26.109 1.597 1 96.88 141 GLN B O 1
ATOM 2236 N N . SER B 1 142 ? 7.066 28.125 2.139 1 97.62 142 SER B N 1
ATOM 2237 C CA . SER B 1 142 ? 8.125 27.578 2.975 1 97.62 142 SER B CA 1
ATOM 2238 C C . SER B 1 142 ? 7.551 26.734 4.109 1 97.62 142 SER B C 1
ATOM 2240 O O . SER B 1 142 ? 8.117 25.703 4.477 1 97.62 142 SER B O 1
ATOM 2242 N N . LYS B 1 143 ? 6.461 27.172 4.652 1 97.5 143 LYS B N 1
ATOM 2243 C CA . LYS B 1 143 ? 5.805 26.406 5.715 1 97.5 143 LYS B CA 1
ATOM 2244 C C . LYS B 1 143 ? 5.203 25.125 5.176 1 97.5 143 LYS B C 1
ATOM 2246 O O . LYS B 1 143 ? 5.273 24.078 5.832 1 97.5 143 LYS B O 1
ATOM 2251 N N . LEU B 1 144 ? 4.676 25.172 4.012 1 97.88 144 LEU B N 1
ATOM 2252 C CA . LEU B 1 144 ? 4.133 23.969 3.387 1 97.88 144 LEU B CA 1
ATOM 2253 C C . LEU B 1 144 ? 5.238 22.953 3.115 1 97.88 144 LEU B C 1
ATOM 2255 O O . LEU B 1 144 ? 5.023 21.75 3.254 1 97.88 144 LEU B O 1
ATOM 2259 N N . ASP B 1 145 ? 6.383 23.453 2.727 1 98.31 145 ASP B N 1
ATOM 2260 C CA . ASP B 1 145 ? 7.523 22.562 2.51 1 98.31 145 ASP B CA 1
ATOM 2261 C C . ASP B 1 145 ? 7.914 21.844 3.801 1 98.31 145 ASP B C 1
ATOM 2263 O O . ASP B 1 145 ? 8.219 20.656 3.787 1 98.31 145 ASP B O 1
ATO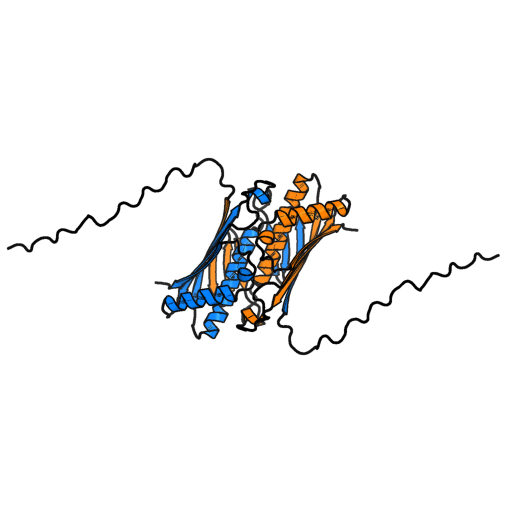M 2267 N N . GLU B 1 146 ? 7.875 22.578 4.859 1 98.44 146 GLU B N 1
ATOM 2268 C CA . GLU B 1 146 ? 8.164 22 6.164 1 98.44 146 GLU B CA 1
AT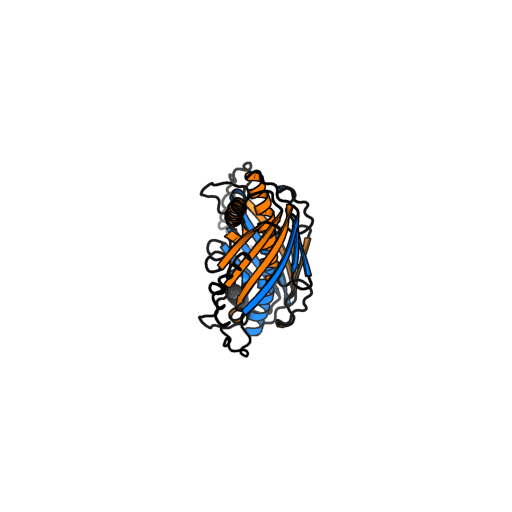OM 2269 C C . GLU B 1 146 ? 7.148 20.922 6.527 1 98.44 146 GLU B C 1
ATOM 2271 O O . GLU B 1 146 ? 7.516 19.844 7 1 98.44 146 GLU B O 1
ATOM 2276 N N . LEU B 1 147 ? 5.898 21.234 6.293 1 98.56 147 LEU B N 1
ATOM 2277 C CA . LEU B 1 147 ? 4.836 20.281 6.598 1 98.56 147 LEU B CA 1
ATOM 2278 C C . LEU B 1 147 ? 4.965 19.031 5.746 1 98.56 147 LEU B C 1
ATOM 2280 O O . LEU B 1 147 ? 4.719 17.922 6.227 1 98.56 147 LEU B O 1
ATOM 2284 N N . ALA B 1 148 ? 5.34 19.188 4.484 1 98.75 148 ALA B N 1
ATOM 2285 C CA . ALA B 1 148 ? 5.531 18.031 3.602 1 98.75 148 ALA B CA 1
ATOM 2286 C C . ALA B 1 148 ? 6.633 17.125 4.125 1 98.75 148 ALA B C 1
ATOM 2288 O O . ALA B 1 148 ? 6.469 15.898 4.156 1 98.75 148 ALA B O 1
ATOM 2289 N N . GLY B 1 149 ? 7.715 17.734 4.523 1 98.5 149 GLY B N 1
ATOM 2290 C CA . GLY B 1 149 ? 8.812 16.953 5.074 1 98.5 149 GLY B CA 1
ATOM 2291 C C . GLY B 1 149 ? 8.43 16.188 6.328 1 98.5 149 GLY B C 1
ATOM 2292 O O . GLY B 1 149 ? 8.758 15.016 6.469 1 98.5 149 GLY B O 1
ATOM 2293 N N . ALA B 1 150 ? 7.766 16.875 7.23 1 98.38 150 ALA B N 1
ATOM 2294 C CA . ALA B 1 150 ? 7.32 16.234 8.461 1 98.38 150 ALA B CA 1
ATOM 2295 C C . ALA B 1 150 ? 6.328 15.109 8.164 1 98.38 150 ALA B C 1
ATOM 2297 O O . ALA B 1 150 ? 6.363 14.055 8.805 1 98.38 150 ALA B O 1
ATOM 2298 N N . THR B 1 151 ? 5.426 15.32 7.211 1 98.69 151 THR B N 1
ATOM 2299 C CA . THR B 1 151 ? 4.441 14.32 6.816 1 98.69 151 THR B CA 1
ATOM 2300 C C . THR B 1 151 ? 5.125 13.062 6.289 1 98.69 151 THR B C 1
ATOM 2302 O O . THR B 1 151 ? 4.781 11.945 6.684 1 98.69 151 THR B O 1
ATOM 2305 N N . GLU B 1 152 ? 6.086 13.281 5.414 1 97.75 152 GLU B N 1
ATOM 2306 C CA . GLU B 1 152 ? 6.836 12.148 4.871 1 97.75 152 GLU B CA 1
ATOM 2307 C C . GLU B 1 152 ? 7.523 11.359 5.984 1 97.75 152 GLU B C 1
ATOM 2309 O O . GLU B 1 152 ? 7.531 10.133 5.961 1 97.75 152 GLU B O 1
ATOM 2314 N N . ALA B 1 153 ? 8.039 12.023 6.961 1 96.19 153 ALA B N 1
ATOM 2315 C CA . ALA B 1 153 ? 8.805 11.391 8.031 1 96.19 153 ALA B CA 1
ATOM 2316 C C . ALA B 1 153 ? 7.887 10.625 8.984 1 96.19 153 ALA B C 1
ATOM 2318 O O . ALA B 1 153 ? 8.32 9.68 9.641 1 96.19 153 ALA B O 1
ATOM 2319 N N . ARG B 1 154 ? 6.641 10.984 9.008 1 98.06 154 ARG B N 1
ATOM 2320 C CA . ARG B 1 154 ? 5.758 10.43 10.031 1 98.06 154 ARG B CA 1
ATOM 2321 C C . ARG B 1 154 ? 4.773 9.438 9.422 1 98.06 154 ARG B C 1
ATOM 2323 O O . ARG B 1 154 ? 4.121 8.68 10.141 1 98.06 154 ARG B O 1
ATOM 2330 N N . CYS B 1 155 ? 4.582 9.43 8.133 1 98.38 155 CYS B N 1
ATOM 2331 C CA . CYS B 1 155 ? 3.639 8.523 7.477 1 98.38 155 CYS B CA 1
ATOM 2332 C C . CYS B 1 155 ? 4.152 7.09 7.492 1 98.38 155 CYS B C 1
ATOM 2334 O O . CYS B 1 155 ? 5.172 6.785 6.875 1 98.38 155 CYS B O 1
ATOM 2336 N N . PRO B 1 156 ? 3.43 6.148 8.125 1 98.5 156 PRO B N 1
ATOM 2337 C CA . PRO B 1 156 ? 3.941 4.781 8.234 1 98.5 156 PRO B CA 1
ATOM 2338 C C . PRO B 1 156 ? 4.086 4.094 6.879 1 98.5 156 PRO B C 1
ATOM 2340 O O . PRO B 1 156 ? 4.988 3.273 6.691 1 98.5 156 PRO B O 1
ATOM 2343 N N . ILE B 1 157 ? 3.209 4.332 5.938 1 98.88 157 ILE B N 1
ATOM 2344 C CA . ILE B 1 157 ? 3.25 3.631 4.66 1 98.88 157 ILE B CA 1
ATOM 2345 C C . ILE B 1 157 ? 4.43 4.137 3.83 1 98.88 157 ILE B C 1
ATOM 2347 O O . ILE B 1 157 ? 5.242 3.346 3.348 1 98.88 157 ILE B O 1
ATOM 2351 N N . SER B 1 158 ? 4.539 5.5 3.703 1 98.38 158 SER B N 1
ATOM 2352 C CA . SER B 1 158 ? 5.656 6.016 2.922 1 98.38 158 SER B CA 1
ATOM 2353 C C . SER B 1 158 ? 6.992 5.633 3.547 1 98.38 158 SER B C 1
ATOM 2355 O O . SER B 1 158 ? 7.965 5.375 2.834 1 98.38 158 SER B O 1
ATOM 2357 N N . GLN B 1 159 ? 7.113 5.559 4.844 1 98.44 159 GLN B N 1
ATOM 2358 C CA . GLN B 1 159 ? 8.344 5.199 5.539 1 98.44 159 GLN B CA 1
ATOM 2359 C C . GLN B 1 159 ? 8.641 3.707 5.402 1 98.44 159 GLN B C 1
ATOM 2361 O O . GLN B 1 159 ? 9.742 3.254 5.723 1 98.44 159 GLN B O 1
ATOM 2366 N N . SER B 1 160 ? 7.691 2.961 4.934 1 98.81 160 SER B N 1
ATOM 2367 C CA . SER B 1 160 ? 7.859 1.523 4.758 1 98.81 160 SER B CA 1
ATOM 2368 C C . SER B 1 160 ? 8.266 1.186 3.33 1 98.81 160 SER B C 1
ATOM 2370 O O . SER B 1 160 ? 8.398 0.012 2.977 1 98.81 160 SER B O 1
ATOM 2372 N N . LEU B 1 161 ? 8.469 2.201 2.486 1 98.81 161 LEU B N 1
ATOM 2373 C CA . LEU B 1 161 ? 8.906 1.978 1.114 1 98.81 161 LEU B CA 1
ATOM 2374 C C . LEU B 1 161 ? 10.398 1.653 1.07 1 98.81 161 LEU B C 1
ATOM 2376 O O . LEU B 1 161 ? 11.188 2.232 1.82 1 98.81 161 LEU B O 1
ATOM 2380 N N . HIS B 1 162 ? 10.75 0.762 0.189 1 98.75 162 HIS B N 1
ATOM 2381 C CA . HIS B 1 162 ? 12.148 0.472 -0.087 1 98.75 162 HIS B CA 1
ATOM 2382 C C . HIS B 1 162 ? 12.906 1.735 -0.482 1 98.75 162 HIS B C 1
ATOM 2384 O O . HIS B 1 162 ? 12.391 2.562 -1.236 1 98.75 162 HIS B O 1
ATOM 2390 N N . PRO B 1 163 ? 14.172 1.886 -0.045 1 97.94 163 PRO B N 1
ATOM 2391 C CA . PRO B 1 163 ? 14.914 3.115 -0.33 1 97.94 163 PRO B CA 1
ATOM 2392 C C . PRO B 1 163 ? 15.188 3.307 -1.82 1 97.94 163 PRO B C 1
ATOM 2394 O O . PRO B 1 163 ? 15.461 4.426 -2.262 1 97.94 163 PRO B O 1
ATOM 2397 N N . ASP B 1 164 ? 15.109 2.234 -2.588 1 97.94 164 ASP B N 1
ATOM 2398 C CA . ASP B 1 164 ? 15.344 2.334 -4.023 1 97.94 164 ASP B CA 1
ATOM 2399 C C . ASP B 1 164 ? 14.125 2.92 -4.738 1 97.94 164 ASP B C 1
ATOM 2401 O O . ASP B 1 164 ? 14.203 3.289 -5.91 1 97.94 164 ASP B O 1
ATOM 2405 N N . VAL B 1 165 ? 12.953 2.982 -4.078 1 98.62 165 VAL B N 1
ATOM 2406 C CA . VAL B 1 165 ? 11.789 3.65 -4.652 1 98.62 165 VAL B CA 1
ATOM 2407 C C . VAL B 1 165 ? 11.953 5.164 -4.547 1 98.62 165 VAL B C 1
ATOM 2409 O O . VAL B 1 165 ? 12.102 5.703 -3.445 1 98.62 165 VAL B O 1
ATOM 2412 N N . HIS B 1 166 ? 12 5.863 -5.625 1 98.62 166 HIS B N 1
ATOM 2413 C CA . HIS B 1 166 ? 12.031 7.32 -5.59 1 98.62 166 HIS B CA 1
ATOM 2414 C C . HIS B 1 166 ? 10.688 7.895 -5.152 1 98.62 166 HIS B C 1
ATOM 2416 O O . HIS B 1 166 ? 9.773 8.031 -5.965 1 98.62 166 HIS B O 1
ATOM 2422 N N . TYR B 1 167 ? 10.625 8.242 -3.939 1 98.81 167 TYR B N 1
ATOM 2423 C CA . TYR B 1 167 ? 9.391 8.766 -3.379 1 98.81 167 TYR B CA 1
ATOM 2424 C C . TYR B 1 167 ? 9.469 10.281 -3.197 1 98.81 167 TYR B C 1
ATOM 2426 O O . TYR B 1 167 ? 10.508 10.805 -2.775 1 98.81 167 TYR B O 1
ATOM 2434 N N . SER B 1 168 ? 8.383 11 -3.535 1 98.69 168 SER B N 1
ATOM 2435 C CA . SER B 1 168 ? 8.32 12.438 -3.293 1 98.69 168 SER B CA 1
ATOM 2436 C C . SER B 1 168 ? 6.918 12.867 -2.857 1 98.69 168 SER B C 1
ATOM 2438 O O . SER B 1 168 ? 5.922 12.367 -3.383 1 98.69 168 SER B O 1
ATOM 2440 N N . LEU B 1 169 ? 6.848 13.641 -1.9 1 98.88 169 LEU B N 1
ATOM 2441 C CA . LEU B 1 169 ? 5.641 14.328 -1.452 1 98.88 169 LEU B CA 1
ATOM 2442 C C . LEU B 1 169 ? 5.832 15.836 -1.478 1 98.88 169 LEU B C 1
ATOM 2444 O O . LEU B 1 169 ? 6.742 16.359 -0.829 1 98.88 169 LEU B O 1
ATOM 2448 N N . LYS B 1 170 ? 5.043 16.531 -2.221 1 98.81 170 LYS B N 1
ATOM 2449 C CA . LYS B 1 170 ? 5.102 17.984 -2.312 1 98.81 170 LYS B CA 1
ATOM 2450 C C . LYS B 1 170 ? 3.748 18.609 -1.986 1 98.81 170 LYS B C 1
ATOM 2452 O O . LYS B 1 170 ? 2.701 18.062 -2.326 1 98.81 170 LYS B O 1
ATOM 2457 N N . LEU B 1 171 ? 3.83 19.75 -1.366 1 98.62 171 LEU B N 1
ATOM 2458 C CA . LEU B 1 171 ? 2.656 20.578 -1.14 1 98.62 171 LEU B CA 1
ATOM 2459 C C . LEU B 1 171 ? 2.803 21.938 -1.844 1 98.62 171 LEU B C 1
ATOM 2461 O O . LEU B 1 171 ? 3.861 22.562 -1.772 1 98.62 171 LEU B O 1
ATOM 2465 N N . VAL B 1 172 ? 1.789 22.281 -2.549 1 97.88 172 VAL B N 1
ATOM 2466 C CA . VAL B 1 172 ? 1.795 23.547 -3.27 1 97.88 172 VAL B CA 1
ATOM 2467 C C . VAL B 1 172 ? 0.593 24.391 -2.846 1 97.88 172 VAL B C 1
ATOM 2469 O O . VAL B 1 172 ? -0.493 23.859 -2.607 1 97.88 172 VAL B O 1
ATOM 2472 N N . ARG B 1 173 ? 0.787 25.656 -2.709 1 94.5 173 ARG B N 1
ATOM 2473 C CA . ARG B 1 173 ? -0.288 26.547 -2.312 1 94.5 173 ARG B CA 1
ATOM 2474 C C . ARG B 1 173 ? -1.268 26.781 -3.461 1 94.5 173 ARG B C 1
ATOM 2476 O O . ARG B 1 173 ? -0.856 26.953 -4.609 1 94.5 173 ARG B O 1
ATOM 2483 N N . ALA B 1 174 ? -2.537 26.828 -3.068 1 90.38 174 ALA B N 1
ATOM 2484 C CA . ALA B 1 174 ? -3.564 27.141 -4.059 1 90.38 174 ALA B CA 1
ATOM 2485 C C . ALA B 1 174 ? -3.539 28.609 -4.426 1 90.38 174 ALA B C 1
ATOM 2487 O O . ALA B 1 174 ? -3.264 29.469 -3.578 1 90.38 174 ALA B O 1
ATOM 2488 N N . ALA B 1 175 ? -3.59 29.078 -5.754 1 75.69 175 ALA B N 1
ATOM 2489 C CA . ALA B 1 175 ? -3.568 30.469 -6.207 1 75.69 175 ALA B CA 1
ATOM 2490 C C . ALA B 1 175 ? -4.746 31.25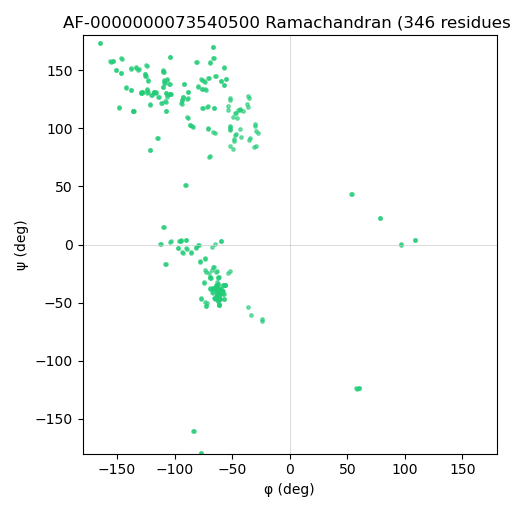 -5.633 1 75.69 175 ALA B C 1
ATOM 2492 O O . ALA B 1 175 ? -5.809 30.672 -5.363 1 75.69 175 ALA B O 1
#

InterPro domains:
  IPR003718 OsmC/Ohr conserved domain [PF02566] (64-166)
  IPR015946 K homology domain-like, alpha/beta [G3DSA:3.30.300.20] (20-161)
  IPR036102 OsmC/Ohr superfamily [SSF82784] (30-171)
  IPR052924 OsmC/Ohr hydroperoxide reductase [PTHR35368] (42-170)

Foldseek 3Di:
DDPDDPPPCPPPPPDPPPPPPPPPPPDPPPDDDWDKDWDDDVQWIWIDGPPDIAIAGDDVVVPTDCPDHHPVVVLLVVVVVLLVVLLVVLCVVVVWDWDDKDKDKDWAAFCQVVVPDPDPPHDPFIQEMEMEIEIATPDDLVVQAVSQVSSCVPRPSNVPGDPNYHYYYGYDYDD/DPPDDPPPPPPPPPDPPPPPPPPPPPDPPPDDDWDKDWDDDVQWIWIDGPPDIAIAGDDVVVPTDCPDHHPVVVLLVVVVVLLVVLLVVLCVVVVWDWDDKDKDKDWAAFCQVVVPDPDPPHDPFIQEMEMEIEIATPDDLVVQAVSQVSSCVPRPSNVPGDPNYHYYYGYDYDD

Organism: NCBI:txid2649997

Solvent-accessible surface area (backbone atoms only — not comparable to full-atom values): 18745 Å² total; per-residue (Å²): 134,79,78,80,76,78,76,73,78,73,73,73,67,70,73,76,70,76,73,84,70,77,69,77,82,76,69,77,70,55,62,46,76,46,65,33,39,32,43,31,51,74,35,34,25,44,29,40,41,76,95,35,79,47,55,25,9,30,47,62,94,77,68,22,78,52,82,28,41,32,24,68,48,36,36,55,48,15,44,52,28,34,46,41,38,32,35,50,52,51,29,53,78,70,71,47,72,74,52,55,29,44,34,41,36,39,35,33,29,42,45,44,21,55,73,66,49,80,55,88,85,48,47,31,25,40,50,32,37,42,36,38,32,38,30,45,54,98,63,58,63,70,56,37,47,50,49,29,53,54,20,52,65,23,18,39,64,65,50,26,39,20,87,80,35,49,69,48,66,46,51,42,71,56,130,133,79,78,80,76,79,78,73,79,74,75,72,70,69,74,76,70,76,73,82,67,77,66,78,83,75,70,76,68,54,60,45,78,45,62,35,39,32,44,32,51,72,37,33,23,44,29,41,40,77,97,35,78,46,55,24,10,29,46,61,92,77,69,22,80,51,83,29,41,31,25,68,47,36,35,55,46,13,44,52,30,34,47,42,37,31,34,52,52,51,28,53,78,70,72,47,72,73,53,55,29,45,36,40,35,39,34,32,29,42,46,44,20,53,73,67,48,79,56,87,84,48,46,30,25,41,50,32,38,41,37,39,32,37,31,45,52,98,63,59,63,70,54,37,48,51,47,30,54,52,21,52,65,22,17,39,63,64,50,26,39,19,86,79,36,49,70,47,65,45,50,40,71,56,133

Radius of gyration: 25.3 Å; Cα contacts (8 Å, |Δi|>4): 729; chains: 2; bounding box: 36×128×64 Å

Nearest PDB structures (foldseek):
  2onf-assembly1_B  TM=8.482E-01  e=3.043E-10  Thermoplasma acidophilum
  2pn2-assembly1_A-2  TM=8.269E-01  e=6.354E-08  Psychrobacter arcticus 273-4
  6mjn-assembly2_C  TM=8.191E-01  e=2.690E-08  Legionella pneumophila
  2opl-assembly1_A  TM=8.907E-01  e=2.453E-07  Geobacter sulfurreducens
  3lus-assembly1_A  TM=7.403E-01  e=8.119E-06  Vibrio cholerae O1 biovar El Tor str. N16961

Secondary structure (DSSP, 8-state):
-PPP------TTS---------S-SSS--SEEEEEEEEEEETTEEEEEETTEEEEE---GGGT---SS--HHHHHHHHHHHHHHHHHHHHHHHHT-----EEEEEEEEEEHHHHTT---TT--SSEEEEEEEEEE--SS-HHHHHHHHHHHHHH-TTGGGB-TTSEEEEEEEE--/----------TT----------S-S-S--SEEEEEEEEEEETTEEEEEETTEEEEE---GGGT---SS--HHHHHHHHHHHHHHHHHHHHHHHHT-----EEEEEEEEEESTTTTT---TT--SSEEEEEEEEEE--SS-HHHHHHHHHHHHHH-TTGGGB-TTSEEEEEEEE--

pLDDT: mean 86.63, std 23.47, range [27.0, 98.94]

Sequence (350 aa):
MAPPEAAVCTACVGEPAPEAAGAKAGQPSSLYEVPLTATGSGHRTEVAAGSFQVVLDAGRALGGQESGPSPVQAFVSSIVGCSQITLQLVAHDAGVQLGDISWVAHGVFDTRRLLGSSEADASPRFHSIAITGTVAADVPQSKLDELAGATEARCPISQSLHPDVHYSLKLVRAAMAPPEAAVCTACVGEPAPEAAGAKAGQPSSLYEVPLTATGSGHRTEVAAGSFQVVLDAGRALGGQESGPSPVQAFVSSIVGCSQITLQLVAHDAGVQLGDISWVAHGVFDTRRLLGSSEADASPRFHSIAITGTVAADVPQSKLDELAGATEARCPISQSLHPDVHYSLKLVRAA